Protein AF-A0A7X0H7B3-F1 (afdb_monomer)

pLDDT: mean 92.91, std 6.85, range [45.16, 98.75]

Structure (mmCIF, N/CA/C/O backbone):
data_AF-A0A7X0H7B3-F1
#
_entry.id   AF-A0A7X0H7B3-F1
#
loop_
_atom_site.group_PDB
_atom_site.id
_atom_site.type_symbol
_atom_site.label_atom_id
_atom_site.label_alt_id
_atom_site.label_comp_id
_atom_site.label_asym_id
_atom_site.label_entity_id
_atom_site.label_seq_id
_atom_site.pdbx_PDB_ins_code
_atom_site.Cartn_x
_atom_site.Cartn_y
_atom_site.Cartn_z
_atom_site.occupancy
_atom_site.B_iso_or_equiv
_atom_site.auth_seq_id
_atom_site.auth_comp_id
_atom_site.auth_asym_id
_atom_site.auth_atom_id
_atom_site.pdbx_PDB_model_num
ATOM 1 N N . MET A 1 1 ? -15.515 4.862 -28.383 1.00 63.41 1 MET A N 1
ATOM 2 C CA . MET A 1 1 ? -14.797 4.455 -27.157 1.00 63.41 1 MET A CA 1
ATOM 3 C C . MET A 1 1 ? -14.719 2.937 -27.177 1.00 63.41 1 MET A C 1
ATOM 5 O O . MET A 1 1 ? -15.745 2.325 -27.450 1.00 63.41 1 MET A O 1
ATOM 9 N N . THR A 1 2 ? -13.538 2.334 -27.023 1.00 81.94 2 THR A N 1
ATOM 10 C CA . THR A 1 2 ? -13.421 0.861 -27.021 1.00 81.94 2 THR A CA 1
ATOM 11 C C . THR A 1 2 ? -14.001 0.289 -25.724 1.00 81.94 2 THR A C 1
ATOM 13 O O . THR A 1 2 ? -14.063 0.987 -24.712 1.00 81.94 2 THR A O 1
ATOM 16 N N . GLU A 1 3 ? -14.424 -0.976 -25.728 1.00 83.88 3 GLU A N 1
ATOM 17 C CA . GLU A 1 3 ? -14.935 -1.649 -24.523 1.00 83.88 3 GLU A CA 1
ATOM 18 C C . GLU A 1 3 ? -13.903 -1.633 -23.383 1.00 83.88 3 GLU A C 1
ATOM 20 O O . GLU A 1 3 ? -14.229 -1.288 -22.250 1.00 83.88 3 GLU A O 1
ATOM 25 N N . LYS A 1 4 ? -12.625 -1.867 -23.710 1.00 82.44 4 LYS A N 1
ATOM 26 C CA . LYS A 1 4 ? -11.502 -1.774 -22.763 1.00 82.44 4 LYS A CA 1
ATOM 27 C C . LYS A 1 4 ? -11.350 -0.378 -22.156 1.00 82.44 4 LYS A C 1
ATOM 29 O O . LYS A 1 4 ? -11.176 -0.252 -20.951 1.00 82.44 4 LYS A O 1
ATOM 34 N N . GLN A 1 5 ? -11.461 0.665 -22.977 1.00 81.06 5 GLN A N 1
ATOM 35 C CA . GLN A 1 5 ? -11.381 2.051 -22.517 1.00 81.06 5 GLN A CA 1
ATOM 36 C C . GLN A 1 5 ? -12.535 2.406 -21.575 1.00 81.06 5 GLN A C 1
ATOM 38 O O . GLN A 1 5 ? -12.324 3.100 -20.586 1.00 81.06 5 GLN A O 1
ATOM 43 N N . LYS A 1 6 ? -13.747 1.910 -21.848 1.00 85.00 6 LYS A N 1
ATOM 44 C CA . LYS A 1 6 ? -14.889 2.098 -20.948 1.00 85.00 6 LYS A CA 1
ATOM 45 C C . LYS A 1 6 ? -14.644 1.421 -19.595 1.00 85.00 6 LYS A C 1
ATOM 47 O O . LYS A 1 6 ? -14.806 2.061 -18.565 1.00 85.00 6 LYS A O 1
ATOM 52 N N . VAL A 1 7 ? -14.166 0.174 -19.601 1.00 87.38 7 VAL A N 1
ATOM 53 C CA . VAL A 1 7 ? -13.804 -0.554 -18.371 1.00 87.38 7 VAL A CA 1
ATOM 54 C C . VAL A 1 7 ? -12.748 0.204 -17.564 1.00 87.38 7 VAL A C 1
ATOM 56 O O . VAL A 1 7 ? -12.915 0.351 -16.357 1.00 87.38 7 VAL A O 1
ATOM 59 N N . ALA A 1 8 ? -11.695 0.719 -18.202 1.00 86.25 8 ALA A N 1
ATOM 60 C CA . ALA A 1 8 ? -10.659 1.487 -17.511 1.00 86.25 8 ALA A CA 1
ATOM 61 C C . ALA A 1 8 ? -11.221 2.772 -16.875 1.00 86.25 8 ALA A C 1
ATOM 63 O O . ALA A 1 8 ? -10.985 3.032 -15.695 1.00 86.25 8 ALA A O 1
ATOM 64 N N . ILE A 1 9 ? -12.029 3.533 -17.619 1.00 85.94 9 ILE A N 1
ATOM 65 C CA . ILE A 1 9 ? -12.669 4.763 -17.127 1.00 85.94 9 ILE A CA 1
ATOM 66 C C . ILE A 1 9 ? -13.595 4.478 -15.948 1.00 85.94 9 ILE A C 1
ATOM 68 O O . ILE A 1 9 ? -13.603 5.236 -14.978 1.00 85.94 9 ILE A O 1
ATOM 72 N N . ASP A 1 10 ? -14.353 3.389 -16.010 1.00 87.38 10 ASP A N 1
ATOM 73 C CA . ASP A 1 10 ? -15.361 3.079 -15.004 1.00 87.38 10 ASP A CA 1
ATOM 74 C C . ASP A 1 10 ? -14.749 2.463 -13.738 1.00 87.38 10 ASP A C 1
ATOM 76 O O . ASP A 1 10 ? -15.287 2.695 -12.659 1.00 87.38 10 ASP A O 1
ATOM 80 N N . ASN A 1 11 ? -13.605 1.769 -13.827 1.00 91.19 11 ASN A N 1
ATOM 81 C CA . ASN A 1 11 ? -13.071 0.973 -12.711 1.00 91.19 11 ASN A CA 1
ATOM 82 C C . ASN A 1 11 ? -11.737 1.464 -12.129 1.00 91.19 11 ASN A C 1
ATOM 84 O O . ASN A 1 11 ? -11.430 1.145 -10.983 1.00 91.19 11 ASN A O 1
ATOM 88 N N . PHE A 1 12 ? -10.929 2.238 -12.862 1.00 93.38 12 PHE A N 1
ATOM 89 C CA . PHE A 1 12 ? -9.654 2.724 -12.326 1.00 93.38 12 PHE A CA 1
ATOM 90 C C . PHE A 1 12 ? -9.824 4.048 -11.599 1.00 93.38 12 PHE A C 1
ATOM 92 O O . PHE A 1 12 ? -10.367 5.020 -12.132 1.00 93.38 12 PHE A O 1
ATOM 99 N N . ARG A 1 13 ? -9.345 4.077 -10.355 1.00 95.75 13 ARG A N 1
ATOM 100 C CA . ARG A 1 13 ? -9.343 5.259 -9.499 1.00 95.75 13 ARG A CA 1
ATOM 101 C C . ARG A 1 13 ? -7.957 5.474 -8.908 1.00 95.75 13 ARG A C 1
ATOM 103 O O . ARG A 1 13 ? -7.253 4.512 -8.620 1.00 95.75 13 ARG A O 1
ATOM 110 N N . GLY A 1 14 ? -7.573 6.731 -8.731 1.00 96.06 14 GLY A N 1
ATOM 111 C CA . GLY A 1 14 ? -6.292 7.114 -8.149 1.00 96.06 14 GLY A CA 1
ATOM 112 C C . GLY A 1 14 ? -6.394 8.427 -7.389 1.00 96.06 14 GLY A C 1
ATOM 113 O O . GLY A 1 14 ? -7.221 9.280 -7.711 1.00 96.06 14 GLY A O 1
ATOM 114 N N . ILE A 1 15 ? -5.550 8.586 -6.378 1.00 97.12 15 ILE A N 1
ATOM 115 C CA . ILE A 1 15 ? -5.452 9.801 -5.575 1.00 97.12 15 ILE A CA 1
ATOM 116 C C . ILE A 1 15 ? -3.976 10.168 -5.501 1.00 97.12 15 ILE A C 1
ATOM 118 O O . ILE A 1 15 ? -3.160 9.327 -5.133 1.00 97.12 15 ILE A O 1
ATOM 122 N N . ASP A 1 16 ? -3.651 11.413 -5.820 1.00 96.25 16 ASP A N 1
ATOM 123 C CA . ASP A 1 16 ? -2.332 11.989 -5.570 1.00 96.25 16 ASP A CA 1
ATOM 124 C C . ASP A 1 16 ? -2.509 13.333 -4.859 1.00 96.25 16 ASP A C 1
ATOM 126 O O . ASP A 1 16 ? -3.441 14.074 -5.165 1.00 96.25 16 ASP A O 1
ATOM 130 N N . LYS A 1 17 ? -1.656 13.657 -3.887 1.00 94.69 17 LYS A N 1
ATOM 131 C CA . LYS A 1 17 ? -1.741 14.939 -3.171 1.00 94.69 17 LYS A CA 1
ATOM 132 C C . LYS A 1 17 ? -1.147 16.087 -3.993 1.00 94.69 17 LYS A C 1
ATOM 134 O O . LYS A 1 17 ? -1.486 17.242 -3.744 1.00 94.69 17 LYS A O 1
ATOM 139 N N . ASP A 1 18 ? -0.263 15.783 -4.938 1.00 95.62 18 ASP A N 1
ATOM 140 C CA . ASP A 1 18 ? 0.403 16.770 -5.774 1.00 95.62 18 ASP A CA 1
ATOM 141 C C . ASP A 1 18 ? -0.416 17.059 -7.044 1.00 95.62 18 ASP A C 1
ATOM 143 O O . ASP A 1 18 ? -0.698 16.179 -7.864 1.00 95.62 18 ASP A O 1
ATOM 147 N N . ASP A 1 19 ? -0.811 18.322 -7.219 1.00 95.50 19 ASP A N 1
ATOM 148 C CA . ASP A 1 19 ? -1.628 18.754 -8.356 1.00 95.50 19 ASP A CA 1
ATOM 149 C C . ASP A 1 19 ? -0.924 18.508 -9.697 1.00 95.50 19 ASP A C 1
ATOM 151 O O . ASP A 1 19 ? -1.560 18.050 -10.653 1.00 95.50 19 ASP A O 1
ATOM 155 N N . PHE A 1 20 ? 0.389 18.741 -9.768 1.00 96.44 20 PHE A N 1
ATOM 156 C CA . PHE A 1 20 ? 1.162 18.528 -10.983 1.00 96.44 20 PHE A CA 1
ATOM 157 C C . PHE A 1 20 ? 1.250 17.038 -11.323 1.00 96.44 20 PHE A C 1
ATOM 159 O O . PHE A 1 20 ? 0.919 16.657 -12.449 1.00 96.44 20 PHE A O 1
ATOM 166 N N . LEU A 1 21 ? 1.597 16.180 -10.359 1.00 95.44 21 LEU A N 1
ATOM 167 C CA . LEU A 1 21 ? 1.657 14.730 -10.578 1.00 95.44 21 LEU A CA 1
ATOM 168 C C . LEU A 1 21 ? 0.286 14.152 -10.942 1.00 95.44 21 LEU A C 1
ATOM 170 O O . LEU A 1 21 ? 0.188 13.348 -11.871 1.00 95.44 21 LEU A O 1
ATOM 174 N N . SER A 1 22 ? -0.794 14.630 -10.315 1.00 94.88 22 SER A N 1
ATOM 175 C CA . SER A 1 22 ? -2.154 14.209 -10.666 1.00 94.88 22 SER A CA 1
ATOM 176 C C . SER A 1 22 ? -2.512 14.556 -12.121 1.00 94.88 22 SER A C 1
ATOM 178 O O . SER A 1 22 ? -3.157 13.767 -12.819 1.00 94.88 22 SER A O 1
ATOM 180 N N . LYS A 1 23 ? -2.068 15.719 -12.623 1.00 94.88 23 LYS A N 1
ATOM 181 C CA . LYS A 1 23 ? -2.263 16.144 -14.018 1.00 94.88 23 LYS A CA 1
ATOM 182 C C . LYS A 1 23 ? -1.418 15.315 -14.982 1.00 94.88 23 LYS A C 1
ATOM 184 O O . LYS A 1 23 ? -1.930 14.921 -16.030 1.00 94.88 23 LYS A O 1
ATOM 189 N N . VAL A 1 24 ? -0.169 15.013 -14.622 1.00 95.56 24 VAL A N 1
ATOM 190 C CA . VAL A 1 24 ? 0.716 14.137 -15.407 1.00 95.56 24 VAL A CA 1
ATOM 191 C C . VAL A 1 24 ? 0.113 12.736 -15.526 1.00 95.56 24 VAL A C 1
ATOM 193 O O . VAL A 1 24 ? -0.000 12.220 -16.637 1.00 95.56 24 VAL A O 1
ATOM 196 N N . ALA A 1 25 ? -0.374 12.157 -14.425 1.00 94.44 25 ALA A N 1
ATOM 197 C CA . ALA A 1 25 ? -1.038 10.854 -14.428 1.00 94.44 25 ALA A CA 1
ATOM 198 C C . ALA A 1 25 ? -2.283 10.841 -15.334 1.00 94.44 25 ALA A C 1
ATOM 200 O O . ALA A 1 25 ? -2.437 9.949 -16.168 1.00 94.44 25 ALA A O 1
ATOM 201 N N . LYS A 1 26 ? -3.139 11.873 -15.254 1.00 93.19 26 LYS A N 1
ATOM 202 C CA . LYS A 1 26 ? -4.308 12.025 -16.145 1.00 93.19 26 LYS A CA 1
ATOM 203 C C . LYS A 1 26 ? -3.922 12.118 -17.617 1.00 93.19 26 LYS A C 1
ATOM 205 O O . LYS A 1 26 ? -4.606 11.548 -18.465 1.00 93.19 26 LYS A O 1
ATOM 210 N N . ALA A 1 27 ? -2.865 12.866 -17.932 1.00 93.69 27 ALA A N 1
ATOM 211 C CA . ALA A 1 27 ? -2.370 12.984 -19.298 1.00 93.69 27 ALA A CA 1
ATOM 212 C C . ALA A 1 27 ? -1.855 11.631 -19.810 1.00 93.69 27 ALA A C 1
ATOM 214 O O . ALA A 1 27 ? -2.185 11.240 -20.928 1.00 93.69 27 ALA A O 1
ATOM 215 N N . TYR A 1 28 ? -1.128 10.890 -18.972 1.00 92.81 28 TYR A N 1
ATOM 216 C CA . TYR A 1 28 ? -0.606 9.569 -19.306 1.00 92.81 28 TYR A CA 1
ATOM 217 C C . TYR A 1 28 ? -1.727 8.554 -19.574 1.00 92.81 28 TYR A C 1
ATOM 219 O O . TYR A 1 28 ? -1.749 7.932 -20.635 1.00 92.81 28 TYR A O 1
ATOM 227 N N . MET A 1 29 ? -2.729 8.475 -18.690 1.00 91.06 29 MET A N 1
ATOM 228 C CA . MET A 1 29 ? -3.917 7.634 -18.901 1.00 91.06 29 MET A CA 1
ATOM 229 C C . MET A 1 29 ? -4.668 8.000 -20.188 1.00 91.06 29 MET A C 1
ATOM 231 O O . MET A 1 29 ? -5.133 7.123 -20.916 1.00 91.06 29 MET A O 1
ATOM 235 N N . ALA A 1 30 ? -4.754 9.290 -20.525 1.00 89.62 30 ALA A N 1
ATOM 236 C CA . ALA A 1 30 ? -5.395 9.721 -21.762 1.00 89.62 30 ALA A CA 1
ATOM 237 C C . ALA A 1 30 ? -4.650 9.236 -23.012 1.00 89.62 30 ALA A C 1
ATOM 239 O O . ALA A 1 30 ? -5.298 8.844 -23.980 1.00 89.62 30 ALA A O 1
ATOM 240 N N . ILE A 1 31 ? -3.314 9.275 -22.986 1.00 90.12 31 ILE A N 1
ATOM 241 C CA . ILE A 1 31 ? -2.452 8.832 -24.090 1.00 90.12 31 ILE A CA 1
ATOM 242 C C . ILE A 1 31 ? -2.547 7.314 -24.272 1.00 90.12 31 ILE A C 1
ATOM 244 O O . ILE A 1 31 ? -2.651 6.847 -25.403 1.00 90.12 31 ILE A O 1
ATOM 248 N N . LEU A 1 32 ? -2.565 6.551 -23.173 1.00 88.75 32 LEU A N 1
ATOM 249 C CA . LEU A 1 32 ? -2.698 5.089 -23.204 1.00 88.75 32 LEU A CA 1
ATOM 250 C C . LEU A 1 32 ? -4.114 4.602 -23.551 1.00 88.75 32 LEU A C 1
ATOM 252 O O . LEU A 1 32 ? -4.305 3.430 -23.866 1.00 88.75 32 LEU A O 1
ATOM 256 N N . GLY A 1 33 ? -5.101 5.502 -23.545 1.00 84.69 33 GLY A N 1
ATOM 257 C CA . GLY A 1 33 ? -6.487 5.182 -23.873 1.00 84.69 33 GLY A CA 1
ATOM 258 C C . GLY A 1 33 ? -7.341 4.762 -22.677 1.00 84.69 33 GLY A C 1
ATOM 259 O O . GLY A 1 33 ? -8.485 4.381 -22.890 1.00 84.69 33 GLY A O 1
ATOM 260 N N . ASP A 1 34 ? -6.855 4.914 -21.444 1.00 84.12 34 ASP A N 1
ATOM 261 C CA . ASP A 1 34 ? -7.574 4.600 -20.194 1.00 84.12 34 ASP A CA 1
ATOM 262 C C . ASP A 1 34 ? -8.501 5.739 -19.727 1.00 84.12 34 ASP A C 1
ATOM 264 O O . ASP A 1 34 ? -9.244 5.612 -18.755 1.00 84.12 34 ASP A O 1
ATOM 268 N N . GLY A 1 35 ? -8.475 6.875 -20.431 1.00 82.25 35 GLY A N 1
ATOM 269 C CA . GLY A 1 35 ? -9.315 8.043 -20.166 1.00 82.25 35 GLY A CA 1
ATOM 270 C C . GLY A 1 35 ? -8.704 9.048 -19.185 1.00 82.25 35 GLY A C 1
ATOM 271 O O . GLY A 1 35 ? -7.503 9.062 -18.955 1.00 82.25 35 GLY A O 1
ATOM 272 N N . ARG A 1 36 ? -9.528 9.977 -18.674 1.00 77.19 36 ARG A N 1
ATOM 273 C CA . ARG A 1 36 ? -9.072 11.144 -17.875 1.00 77.19 36 ARG A CA 1
ATOM 274 C C . ARG A 1 36 ? -9.744 11.289 -16.505 1.00 77.19 36 ARG A C 1
ATOM 276 O O . ARG A 1 36 ? -9.348 12.154 -15.729 1.00 77.19 36 ARG A O 1
ATOM 283 N N . GLY A 1 37 ? -10.788 10.503 -16.238 1.00 77.31 37 GLY A N 1
ATOM 284 C CA . GLY A 1 37 ? -11.732 10.746 -15.140 1.00 77.31 37 GLY A CA 1
ATOM 285 C C . GLY A 1 37 ? -11.411 10.065 -13.810 1.00 77.31 37 GLY A C 1
ATOM 286 O O . GLY A 1 37 ? -12.085 10.359 -12.836 1.00 77.31 37 GLY A O 1
ATOM 287 N N . GLY A 1 38 ? -10.417 9.174 -13.754 1.00 87.88 38 GLY A N 1
ATOM 288 C CA . GLY A 1 38 ? -10.200 8.305 -12.590 1.00 87.88 38 GLY A CA 1
ATOM 289 C C . GLY A 1 38 ? -9.244 8.838 -11.521 1.00 87.88 38 GLY A C 1
ATOM 290 O O . GLY A 1 38 ? -9.235 8.320 -10.411 1.00 87.88 38 GLY A O 1
ATOM 291 N N . VAL A 1 39 ? -8.430 9.852 -11.820 1.00 94.88 39 VAL A N 1
ATOM 292 C CA . VAL A 1 39 ? -7.405 10.352 -10.884 1.00 94.88 39 VAL A CA 1
ATOM 293 C C . VAL A 1 39 ? -7.867 11.655 -10.235 1.00 94.88 39 VAL A C 1
ATOM 295 O O . VAL A 1 39 ? -8.348 12.562 -10.914 1.00 94.88 39 VAL A O 1
ATOM 298 N N . TYR A 1 40 ? -7.686 11.789 -8.928 1.00 96.12 40 TYR A N 1
ATOM 299 C CA . TYR A 1 40 ? -8.093 12.958 -8.152 1.00 96.12 40 TYR A CA 1
ATOM 300 C C . TYR A 1 40 ? -6.886 13.561 -7.437 1.00 96.12 40 TYR A C 1
ATOM 302 O O . TYR A 1 40 ? -6.003 12.838 -6.983 1.00 96.12 40 TYR A O 1
ATOM 310 N N . CYS A 1 41 ? -6.848 14.893 -7.364 1.00 96.56 41 CYS A N 1
ATOM 311 C CA . CYS A 1 41 ? -5.863 15.600 -6.555 1.00 96.56 41 CYS A CA 1
ATOM 312 C C . CYS A 1 41 ? -6.437 15.766 -5.144 1.00 96.56 41 CYS A C 1
ATOM 314 O O . CYS A 1 41 ? -7.450 16.448 -4.990 1.00 96.56 41 CYS A O 1
ATOM 316 N N . GLY A 1 42 ? -5.832 15.152 -4.130 1.00 95.88 42 GLY A N 1
ATOM 317 C CA . GLY A 1 42 ? -6.346 15.192 -2.764 1.00 95.88 42 GLY A CA 1
ATOM 318 C C . GLY A 1 42 ? -5.480 14.444 -1.755 1.00 95.88 42 GLY A C 1
ATOM 319 O O . GLY A 1 42 ? -4.618 13.642 -2.107 1.00 95.88 42 GLY A O 1
ATOM 320 N N . ASN A 1 43 ? -5.712 14.705 -0.469 1.00 95.62 43 ASN A N 1
ATOM 321 C CA 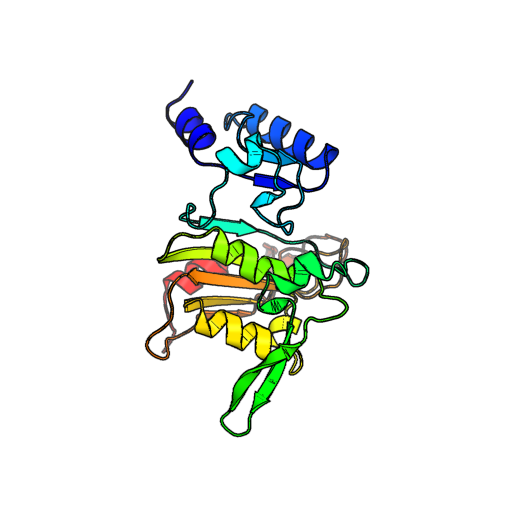. ASN A 1 43 ? -5.061 13.972 0.610 1.00 95.62 43 ASN A CA 1
ATOM 322 C C . ASN A 1 43 ? -5.847 12.690 0.923 1.00 95.62 43 ASN A C 1
ATOM 324 O O . ASN A 1 43 ? -6.854 12.736 1.621 1.00 95.62 43 ASN A O 1
ATOM 328 N N . SER A 1 44 ? -5.367 11.540 0.451 1.00 96.69 44 SER A N 1
ATOM 329 C CA . SER A 1 44 ? -5.994 10.236 0.716 1.00 96.69 44 SER A CA 1
ATOM 330 C C . SER A 1 44 ? -6.007 9.835 2.193 1.00 96.69 44 SER A C 1
ATOM 332 O O . SER A 1 44 ? -6.767 8.945 2.557 1.00 96.69 44 SER A O 1
ATOM 334 N N . LEU A 1 45 ? -5.153 10.431 3.035 1.00 96.50 45 LEU A N 1
ATOM 335 C CA . LEU A 1 45 ? -5.153 10.167 4.475 1.00 96.50 45 LEU A CA 1
ATOM 336 C C . LEU A 1 45 ? -6.137 11.050 5.247 1.00 96.50 45 LEU A C 1
ATOM 338 O O . LEU A 1 45 ? -6.410 10.751 6.407 1.00 96.50 45 LEU A O 1
ATOM 342 N N . ASP A 1 46 ? -6.668 12.108 4.630 1.00 96.00 46 ASP A N 1
ATOM 343 C CA . ASP A 1 46 ? -7.696 12.939 5.256 1.00 96.00 46 ASP A CA 1
ATOM 344 C C . ASP A 1 46 ? -8.966 12.119 5.507 1.00 96.00 46 ASP A C 1
ATOM 346 O O . ASP A 1 46 ? -9.202 11.081 4.876 1.00 96.00 46 ASP A O 1
ATOM 350 N N . LEU A 1 47 ? -9.795 12.599 6.422 1.00 93.81 47 LEU A N 1
ATOM 351 C CA . LEU A 1 47 ? -11.057 11.970 6.764 1.00 93.81 47 LEU A CA 1
ATOM 352 C C . LEU A 1 47 ? -11.958 11.945 5.530 1.00 93.81 47 LEU A C 1
ATOM 354 O O . LEU A 1 47 ? -12.070 12.936 4.809 1.00 93.81 47 LEU A O 1
ATOM 358 N N . HIS A 1 48 ? -12.648 10.827 5.290 1.00 93.69 48 HIS A N 1
ATOM 359 C CA . HIS A 1 48 ? -13.478 10.658 4.085 1.00 93.69 48 HIS A CA 1
ATOM 360 C C . HIS A 1 48 ? -14.539 11.761 3.952 1.00 93.69 48 HIS A C 1
ATOM 362 O O . HIS A 1 48 ? -14.822 12.234 2.852 1.00 93.69 48 HIS A O 1
ATOM 368 N N . LYS A 1 49 ? -15.059 12.254 5.087 1.00 92.88 49 LYS A N 1
ATOM 369 C CA . LYS A 1 49 ? -15.986 13.395 5.156 1.00 92.88 49 LYS A CA 1
ATOM 370 C C . LYS A 1 49 ? -15.398 14.692 4.569 1.00 92.88 49 LYS A C 1
ATOM 372 O O . LYS A 1 49 ? -16.160 15.466 3.991 1.00 92.88 49 LYS A O 1
ATOM 377 N N . ASN A 1 50 ? -14.081 14.885 4.667 1.00 95.31 50 ASN A N 1
ATOM 378 C CA . ASN A 1 50 ? -13.348 16.075 4.228 1.00 95.31 50 ASN A CA 1
ATOM 379 C C . ASN A 1 50 ? -12.888 15.992 2.763 1.00 95.31 50 ASN A C 1
ATOM 381 O O . ASN A 1 50 ? -12.449 16.995 2.201 1.00 95.31 50 ASN A O 1
ATOM 385 N N . TRP A 1 51 ? -12.986 14.823 2.121 1.00 96.50 51 TRP A N 1
ATOM 386 C CA . TRP A 1 51 ? -12.612 14.683 0.715 1.00 96.50 51 TRP A CA 1
ATOM 387 C C . TRP A 1 51 ? -13.490 15.554 -0.185 1.00 96.50 51 TRP A C 1
ATOM 389 O O . TRP A 1 51 ? -14.701 15.681 0.021 1.00 96.50 51 TRP A O 1
ATOM 399 N N . GLU A 1 52 ? -12.878 16.116 -1.231 1.00 96.25 52 GLU A N 1
ATOM 400 C CA . GLU A 1 52 ? -13.591 16.903 -2.236 1.00 96.25 52 GLU A CA 1
ATOM 401 C C . GLU A 1 52 ? -14.736 16.080 -2.840 1.00 96.25 52 GLU A C 1
ATOM 403 O O . GLU A 1 52 ? -14.600 14.885 -3.105 1.00 96.25 52 GLU A O 1
ATOM 408 N N . SER A 1 53 ? -15.881 16.725 -3.056 1.00 96.12 53 SER A N 1
ATOM 409 C CA . SER A 1 53 ? -17.136 16.066 -3.425 1.00 96.12 53 SER A CA 1
ATOM 410 C C . SER A 1 53 ? -17.015 15.088 -4.599 1.00 96.12 53 SER A C 1
ATOM 412 O O . SER A 1 53 ? -17.532 13.973 -4.519 1.00 96.12 53 SER A O 1
ATOM 414 N N . LYS A 1 54 ? -16.303 15.455 -5.673 1.00 93.75 54 LYS A N 1
ATOM 415 C CA . LYS A 1 54 ? -16.148 14.591 -6.851 1.00 93.75 54 LYS A CA 1
ATOM 416 C C . LYS A 1 54 ? -15.291 13.373 -6.538 1.00 93.75 54 LYS A C 1
ATOM 418 O O . LYS A 1 54 ? -15.637 12.276 -6.973 1.00 93.75 54 LYS A O 1
ATOM 423 N N . MET A 1 55 ? -14.210 13.556 -5.782 1.00 95.12 55 MET A N 1
ATOM 424 C CA . MET A 1 55 ? -13.364 12.463 -5.301 1.00 95.12 55 MET A CA 1
ATOM 425 C C . MET A 1 55 ? -14.165 11.520 -4.398 1.00 95.12 55 MET A C 1
ATOM 427 O O . MET A 1 55 ? -14.218 10.323 -4.664 1.00 95.12 55 MET A O 1
ATOM 431 N N . ARG A 1 56 ? -14.864 12.061 -3.393 1.00 95.62 56 ARG A N 1
ATOM 432 C CA . ARG A 1 56 ? -15.663 11.291 -2.429 1.00 95.62 56 ARG A CA 1
ATOM 433 C C . ARG A 1 56 ? -16.775 10.474 -3.086 1.00 95.62 56 ARG A C 1
ATOM 435 O O . ARG A 1 56 ? -17.002 9.333 -2.704 1.00 95.62 56 ARG A O 1
ATOM 442 N N . ASN A 1 57 ? -17.442 11.036 -4.094 1.00 94.25 57 ASN A N 1
ATOM 443 C CA . ASN A 1 57 ? -18.502 10.344 -4.834 1.00 94.25 57 ASN A CA 1
ATOM 444 C C . ASN A 1 57 ? -17.969 9.235 -5.752 1.00 94.25 57 ASN A C 1
ATOM 446 O O . ASN A 1 57 ? -18.725 8.351 -6.143 1.00 94.25 57 ASN A O 1
ATOM 450 N N . SER A 1 5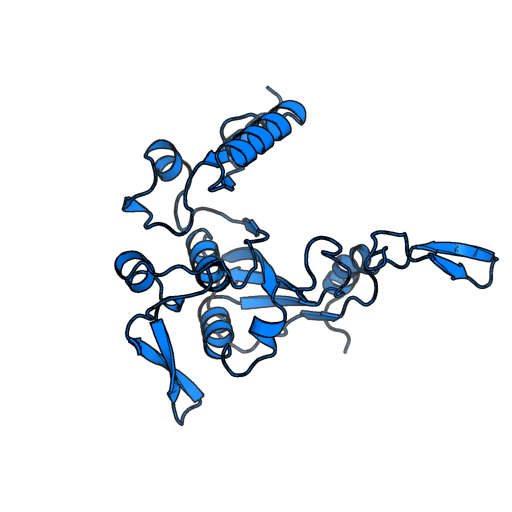8 ? -16.691 9.299 -6.127 1.00 93.69 58 SER A N 1
ATOM 451 C CA . SER A 1 58 ? -16.087 8.372 -7.092 1.00 93.69 58 SER A CA 1
ATOM 452 C C . SER A 1 58 ? -15.202 7.311 -6.440 1.00 93.69 58 SER A C 1
ATOM 454 O O . SER A 1 58 ? -14.882 6.315 -7.089 1.00 93.69 58 SER A O 1
ATOM 456 N N . ILE A 1 59 ? -14.787 7.537 -5.190 1.00 95.88 59 ILE A N 1
ATOM 457 C CA . ILE A 1 59 ? -13.926 6.663 -4.395 1.00 95.88 59 ILE A CA 1
ATOM 458 C C . ILE A 1 59 ? -14.630 6.393 -3.063 1.00 95.88 59 ILE A C 1
ATOM 460 O O . ILE A 1 59 ? -14.587 7.200 -2.128 1.00 95.88 59 ILE A O 1
ATOM 464 N N . GLY A 1 60 ? -15.298 5.243 -2.998 1.00 95.44 60 GLY A N 1
ATOM 465 C CA . GLY A 1 60 ? -15.902 4.733 -1.775 1.00 95.44 60 GLY A CA 1
ATOM 466 C C . GLY A 1 60 ? -14.873 4.047 -0.881 1.00 95.44 60 GLY A C 1
ATOM 467 O O . GLY A 1 60 ? -13.875 3.502 -1.351 1.00 95.44 60 GLY A O 1
ATOM 468 N N . LEU A 1 61 ? -15.127 4.059 0.425 1.00 97.06 61 LEU A N 1
ATOM 469 C CA . LEU A 1 61 ? -14.517 3.070 1.311 1.00 97.06 61 LEU A CA 1
ATOM 470 C C . LEU A 1 61 ? -15.238 1.735 1.098 1.00 97.06 61 LEU A C 1
ATOM 472 O O . LEU A 1 61 ? -16.443 1.717 0.848 1.00 97.06 61 LEU A O 1
ATOM 476 N N . GLY A 1 62 ? -14.508 0.627 1.173 1.00 97.94 62 GLY A N 1
ATOM 477 C CA . GLY A 1 62 ? -15.062 -0.710 0.998 1.00 97.94 62 GLY A CA 1
ATOM 478 C C . GLY A 1 62 ? -15.589 -0.979 -0.408 1.00 97.94 62 GLY A C 1
ATOM 479 O O . GLY A 1 62 ? -16.567 -1.706 -0.541 1.00 97.94 62 GLY A O 1
ATOM 480 N N . SER A 1 63 ? -15.005 -0.365 -1.442 1.00 97.44 63 SER A N 1
ATOM 481 C CA . SER A 1 63 ? -15.531 -0.432 -2.814 1.00 97.44 63 SER A CA 1
ATOM 482 C C . SER A 1 63 ? -14.554 -0.980 -3.851 1.00 97.44 63 SER A C 1
ATOM 484 O O . SER A 1 63 ? -14.914 -1.051 -5.023 1.00 97.44 63 SER A O 1
ATOM 486 N N . PHE A 1 64 ? -13.324 -1.328 -3.464 1.00 98.31 64 PHE A N 1
ATOM 487 C CA . PHE A 1 64 ? -12.301 -1.804 -4.397 1.00 98.31 64 PHE A CA 1
ATOM 488 C C . PHE A 1 64 ? -11.955 -3.273 -4.167 1.00 98.31 64 PHE A C 1
ATOM 490 O O . PHE A 1 64 ? -11.651 -3.677 -3.048 1.00 98.31 64 PHE A O 1
ATOM 497 N N . ASP A 1 65 ? -11.915 -4.062 -5.242 1.00 98.56 65 ASP A N 1
ATOM 498 C CA . ASP A 1 65 ? -11.409 -5.442 -5.208 1.00 98.56 65 ASP A CA 1
ATOM 499 C C . ASP A 1 65 ? -9.888 -5.498 -5.039 1.00 98.56 65 ASP A C 1
ATOM 501 O O . ASP A 1 65 ? -9.339 -6.477 -4.528 1.00 98.56 65 ASP A O 1
ATOM 505 N N . VAL A 1 66 ? -9.192 -4.467 -5.524 1.00 98.56 66 VAL A N 1
ATOM 506 C CA . VAL A 1 66 ? -7.733 -4.393 -5.547 1.00 98.56 66 VAL A CA 1
ATOM 507 C C . VAL A 1 66 ? -7.274 -2.972 -5.243 1.00 98.56 66 VAL A C 1
ATOM 509 O O . VAL A 1 66 ? -7.740 -2.016 -5.858 1.00 98.56 66 VAL A O 1
ATOM 512 N N . VAL A 1 67 ? -6.303 -2.849 -4.341 1.00 98.75 67 VAL A N 1
ATOM 513 C CA . VAL A 1 67 ? -5.560 -1.614 -4.075 1.00 98.75 67 VAL A CA 1
ATOM 514 C C . VAL A 1 67 ? -4.081 -1.914 -4.278 1.00 98.75 67 VAL A C 1
ATOM 516 O O . VAL A 1 67 ? -3.551 -2.857 -3.692 1.00 98.75 67 VAL A O 1
ATOM 519 N N . ILE A 1 68 ? -3.411 -1.129 -5.122 1.00 98.38 68 ILE A N 1
ATOM 520 C CA . ILE A 1 68 ? -1.967 -1.228 -5.361 1.00 98.38 68 ILE A CA 1
ATOM 521 C C . ILE A 1 68 ? -1.356 0.146 -5.137 1.00 98.38 68 ILE A C 1
ATOM 523 O O . ILE A 1 68 ? -1.843 1.129 -5.692 1.00 98.38 68 ILE A O 1
ATOM 527 N N . THR A 1 69 ? -0.301 0.232 -4.329 1.00 98.12 69 THR A N 1
ATOM 528 C CA . THR A 1 69 ? 0.335 1.520 -4.046 1.00 98.12 69 THR A CA 1
ATOM 529 C C . THR A 1 69 ? 1.799 1.394 -3.622 1.00 98.12 69 THR A C 1
ATOM 531 O O . THR A 1 69 ? 2.245 0.378 -3.086 1.00 98.12 69 THR A O 1
ATOM 534 N N . ASN A 1 70 ? 2.546 2.467 -3.862 1.00 96.44 70 ASN A N 1
ATOM 535 C CA . ASN A 1 70 ? 3.874 2.712 -3.317 1.00 96.44 70 ASN A CA 1
ATOM 536 C C . ASN A 1 70 ? 3.811 4.039 -2.538 1.00 96.44 70 ASN A C 1
ATOM 538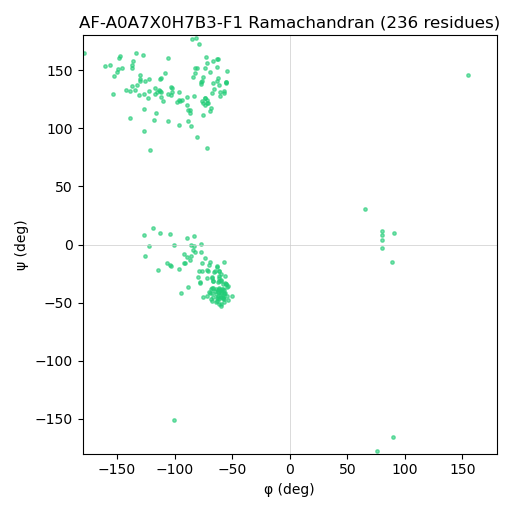 O O . ASN A 1 70 ? 4.091 5.092 -3.116 1.00 96.44 70 ASN A O 1
ATOM 542 N N . PRO A 1 71 ? 3.329 4.024 -1.280 1.00 94.06 71 PRO A N 1
ATOM 543 C CA . PRO A 1 71 ? 3.151 5.239 -0.501 1.00 94.06 71 PRO A CA 1
ATOM 544 C C . PRO A 1 71 ? 4.505 5.919 -0.258 1.00 94.06 71 PRO A C 1
ATOM 546 O O . PRO A 1 71 ? 5.538 5.252 -0.202 1.00 94.06 71 PRO A O 1
ATOM 549 N N . PRO A 1 72 ? 4.535 7.247 -0.079 1.00 90.44 72 PRO A N 1
ATOM 550 C CA . PRO A 1 72 ? 5.787 7.965 0.099 1.00 90.44 72 PRO A CA 1
ATOM 551 C C . PRO A 1 72 ? 6.516 7.532 1.381 1.00 90.44 72 PRO A C 1
ATOM 553 O O . PRO A 1 72 ? 5.909 7.367 2.442 1.00 90.44 72 PRO A O 1
ATOM 556 N N . PHE A 1 73 ? 7.845 7.426 1.297 1.00 83.75 73 PHE A N 1
ATOM 557 C CA . PHE A 1 73 ? 8.725 7.126 2.429 1.00 83.75 73 PHE A CA 1
ATOM 558 C C . PHE A 1 73 ? 9.587 8.338 2.784 1.00 83.75 73 PHE A C 1
ATOM 560 O O . PHE A 1 73 ? 10.085 9.038 1.905 1.00 83.75 73 PHE A O 1
ATOM 567 N N . GLY A 1 74 ? 9.845 8.563 4.074 1.00 68.81 74 GLY A N 1
ATOM 568 C CA . GLY A 1 74 ? 10.874 9.518 4.487 1.00 68.81 74 GLY A CA 1
ATOM 569 C C . GLY A 1 74 ? 10.662 10.118 5.870 1.00 68.81 74 GLY A C 1
ATOM 570 O O . GLY A 1 74 ? 9.545 10.397 6.286 1.00 68.81 74 GLY A O 1
ATOM 571 N N . LYS A 1 75 ? 11.767 10.383 6.579 1.00 61.19 75 LYS A N 1
ATOM 572 C CA . LYS A 1 75 ? 11.757 10.902 7.962 1.00 61.19 75 LYS A CA 1
ATOM 573 C C . LYS A 1 75 ? 11.094 12.281 8.119 1.00 61.19 75 LYS A C 1
ATOM 575 O O . LYS A 1 75 ? 10.701 12.623 9.229 1.00 61.19 75 LYS A O 1
ATOM 580 N N . LYS A 1 76 ? 11.012 13.073 7.041 1.00 68.94 76 LYS A N 1
ATOM 581 C CA . LYS A 1 76 ? 10.411 14.421 7.040 1.00 68.94 76 LYS A CA 1
ATOM 582 C C . LYS A 1 76 ? 8.895 14.413 6.833 1.00 68.94 76 LYS A C 1
ATOM 584 O O . LYS A 1 76 ? 8.270 15.454 6.982 1.00 68.94 76 LYS A O 1
ATOM 589 N N . LEU A 1 77 ? 8.314 13.267 6.487 1.00 77.38 77 LEU A N 1
ATOM 590 C CA . LEU A 1 77 ? 6.880 13.124 6.303 1.00 77.38 77 LEU A CA 1
ATOM 591 C C . LEU A 1 77 ? 6.305 12.579 7.609 1.00 77.38 77 LEU A C 1
ATOM 593 O O . LEU A 1 77 ? 6.475 11.405 7.932 1.00 77.38 77 LEU A O 1
ATOM 597 N N . LYS A 1 78 ? 5.683 13.455 8.392 1.00 89.12 78 LYS A N 1
ATOM 598 C CA . LYS A 1 78 ? 4.934 13.094 9.593 1.00 89.12 78 LYS A CA 1
ATOM 599 C C . LYS A 1 78 ? 3.538 13.678 9.478 1.00 89.12 78 LYS A C 1
ATOM 601 O O . LYS A 1 78 ? 3.385 14.788 8.978 1.00 89.12 78 LYS A O 1
ATOM 606 N N . ILE A 1 79 ? 2.554 12.910 9.916 1.00 93.06 79 ILE A N 1
ATOM 607 C CA . ILE A 1 79 ? 1.200 13.394 10.147 1.00 93.06 79 ILE A CA 1
ATOM 608 C C . ILE A 1 79 ? 1.096 13.691 11.637 1.00 93.06 79 ILE A C 1
ATOM 610 O O . ILE A 1 79 ? 1.389 12.805 12.433 1.00 93.06 79 ILE A O 1
ATOM 614 N N . ASP A 1 80 ? 0.753 14.925 11.986 1.00 93.94 80 ASP A N 1
ATOM 615 C CA . ASP A 1 80 ? 0.704 15.485 13.346 1.00 93.94 80 ASP A CA 1
ATOM 616 C C . ASP A 1 80 ? -0.659 16.125 13.678 1.00 93.94 80 ASP A C 1
ATOM 618 O O . ASP A 1 80 ? -0.834 16.754 14.718 1.00 93.94 80 ASP A O 1
ATOM 622 N N . SER A 1 81 ? -1.648 15.957 12.795 1.00 94.19 81 SER A N 1
ATOM 623 C CA . SER A 1 81 ? -3.028 16.368 13.048 1.00 94.19 81 SER A CA 1
ATOM 624 C C . SER A 1 81 ? -3.694 15.380 14.002 1.00 94.19 81 SER A C 1
ATOM 626 O O . SER A 1 81 ? -3.959 14.242 13.619 1.00 94.19 81 SER A O 1
ATOM 628 N N . GLU A 1 82 ? -3.986 15.827 15.223 1.00 94.19 82 GLU A N 1
ATOM 629 C CA . GLU A 1 82 ? -4.670 15.025 16.245 1.00 94.19 82 GLU A CA 1
ATOM 630 C C . GLU A 1 82 ? -6.037 14.521 15.758 1.00 94.19 82 GLU A C 1
ATOM 632 O O . GLU A 1 82 ? -6.287 13.324 15.845 1.00 94.19 82 GLU A O 1
ATOM 637 N N . GLU A 1 83 ? -6.858 15.385 15.136 1.00 93.94 83 GLU A N 1
ATOM 638 C CA . GLU A 1 83 ? -8.161 14.996 14.557 1.00 93.94 83 GLU A CA 1
ATOM 639 C C . GLU A 1 83 ? -8.014 13.866 13.526 1.00 93.94 83 GLU A C 1
ATOM 641 O O . GLU A 1 83 ? -8.803 12.926 13.509 1.00 93.94 83 GLU A O 1
ATOM 646 N N . LEU A 1 84 ? -6.993 13.933 12.662 1.00 95.19 84 LEU A N 1
ATOM 647 C CA . LEU A 1 84 ? -6.751 12.878 11.682 1.00 95.19 84 LEU A CA 1
ATOM 648 C C . LEU A 1 84 ? -6.291 11.597 12.375 1.00 95.19 84 LEU A C 1
ATOM 650 O O . LEU A 1 84 ? -6.801 10.534 12.058 1.00 95.19 84 LEU A O 1
ATOM 654 N N . LEU A 1 85 ? -5.332 11.677 13.299 1.00 97.38 85 LEU A N 1
ATOM 655 C CA . LEU A 1 85 ? -4.767 10.503 13.968 1.00 97.38 85 LEU A CA 1
ATOM 656 C C . LEU A 1 85 ? -5.778 9.788 14.870 1.00 97.38 85 LEU A C 1
ATOM 658 O O . LEU A 1 85 ? -5.696 8.570 15.010 1.00 97.38 85 LEU A O 1
ATOM 662 N N . GLU A 1 86 ? -6.725 10.515 15.459 1.00 96.81 86 GLU A N 1
ATOM 663 C CA . GLU A 1 86 ? -7.767 9.944 16.310 1.00 96.81 86 GLU A CA 1
ATOM 664 C C . GLU A 1 86 ? -8.623 8.908 15.561 1.00 96.81 86 GLU A C 1
ATOM 666 O O . GLU A 1 86 ? -8.909 7.843 16.119 1.00 96.81 86 GLU A O 1
ATOM 671 N N . ASP A 1 87 ? -8.915 9.170 14.282 1.00 95.06 87 ASP A N 1
ATOM 672 C CA . ASP A 1 87 ? -9.742 8.335 13.399 1.00 95.06 87 ASP A CA 1
ATOM 673 C C . ASP A 1 87 ? -9.026 7.082 12.850 1.00 95.06 87 ASP A C 1
ATOM 675 O O . ASP A 1 87 ? -9.669 6.251 12.212 1.00 95.06 87 ASP A O 1
ATOM 679 N N . TYR A 1 88 ? -7.719 6.915 13.089 1.00 97.56 88 TYR A N 1
ATOM 680 C CA . TYR A 1 88 ? -6.953 5.736 12.657 1.00 97.56 88 TYR A CA 1
ATOM 681 C C . TYR A 1 88 ? -6.522 4.908 13.858 1.00 97.56 88 TYR A C 1
ATOM 683 O O . TYR A 1 88 ? -5.880 5.434 14.757 1.00 97.56 88 TYR A O 1
ATOM 691 N N . ASP A 1 89 ? -6.727 3.595 13.861 1.00 97.38 89 ASP A N 1
ATOM 692 C CA . ASP A 1 89 ? -6.164 2.694 14.873 1.00 97.38 89 ASP A CA 1
ATOM 693 C C . ASP A 1 89 ? -4.638 2.794 14.954 1.00 97.38 89 ASP A C 1
ATOM 695 O O . ASP A 1 89 ? -4.057 2.860 16.044 1.00 97.38 89 ASP A O 1
ATOM 699 N N . LEU A 1 90 ? -3.978 2.877 13.800 1.00 97.38 90 LEU A N 1
ATOM 700 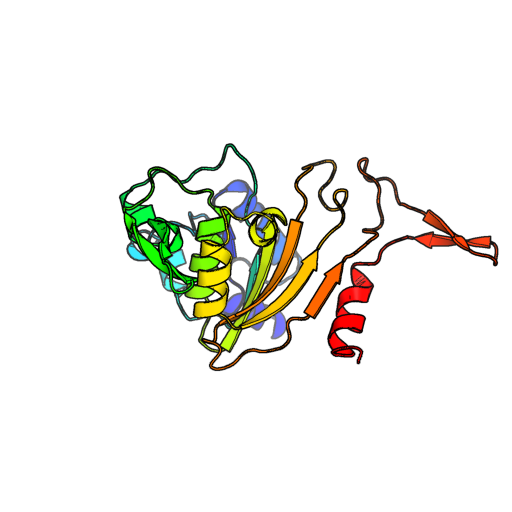C CA . LEU A 1 90 ? -2.536 3.067 13.718 1.00 97.38 90 LEU A CA 1
ATOM 701 C C . LEU A 1 90 ? -2.095 4.514 14.002 1.00 97.38 90 LEU A C 1
ATOM 703 O O . LEU A 1 90 ? -0.898 4.793 13.986 1.00 97.38 90 LEU A O 1
ATOM 707 N N . GLY A 1 91 ? -3.016 5.433 14.297 1.00 97.38 91 GLY A N 1
ATOM 708 C CA . GLY A 1 91 ? -2.723 6.766 14.833 1.00 97.38 91 GLY A CA 1
ATOM 709 C C . GLY A 1 91 ? -2.505 6.797 16.353 1.00 97.38 91 GLY A C 1
ATOM 710 O O . GLY A 1 91 ? -2.097 7.826 16.890 1.00 97.38 91 GLY A O 1
ATOM 711 N N . HIS A 1 92 ? -2.722 5.677 17.053 1.00 98.06 92 HIS A N 1
ATOM 712 C CA . HIS A 1 92 ? -2.590 5.573 18.512 1.00 98.06 92 HIS A CA 1
ATOM 713 C C . HIS A 1 92 ? -1.324 4.825 18.932 1.00 98.06 92 HIS A C 1
ATOM 715 O O . HIS A 1 92 ? -0.711 4.082 18.164 1.00 98.06 92 HIS A O 1
ATOM 721 N N . ALA A 1 93 ? -0.922 5.028 20.183 1.00 96.44 93 ALA A N 1
ATOM 722 C CA . ALA A 1 93 ? 0.094 4.217 20.831 1.00 96.44 93 ALA A CA 1
ATOM 723 C C . ALA A 1 93 ? -0.448 2.806 21.081 1.00 96.44 93 ALA A C 1
ATOM 725 O O . ALA A 1 93 ? -1.627 2.632 21.368 1.00 96.44 93 ALA A O 1
ATOM 726 N N . TRP A 1 94 ? 0.428 1.807 21.041 1.00 96.69 94 TRP A N 1
ATOM 727 C CA . TRP A 1 94 ? 0.070 0.422 21.330 1.00 96.69 94 TRP A CA 1
ATOM 728 C C . TRP A 1 94 ? 1.083 -0.185 22.288 1.00 96.69 94 TRP A C 1
ATOM 730 O O . TRP A 1 94 ? 2.291 0.019 22.131 1.00 96.69 94 TRP A O 1
ATOM 740 N N . LYS A 1 95 ? 0.593 -0.933 23.275 1.00 94.25 95 LYS A N 1
ATOM 741 C CA . LYS A 1 95 ? 1.427 -1.637 24.249 1.00 94.25 95 LYS A CA 1
ATOM 742 C C . LYS A 1 95 ? 1.115 -3.126 24.202 1.00 94.25 95 LYS A C 1
ATOM 744 O O . LYS A 1 95 ? -0.046 -3.510 24.216 1.00 94.25 95 LYS A O 1
ATOM 749 N N . GLU A 1 96 ? 2.159 -3.941 24.142 1.00 93.94 96 GLU A N 1
ATOM 750 C CA . GLU A 1 96 ? 2.035 -5.392 24.282 1.00 93.94 96 GLU A CA 1
ATOM 751 C C . GLU A 1 96 ? 1.799 -5.719 25.764 1.00 93.94 96 GLU A C 1
ATOM 753 O O . GLU A 1 96 ? 2.589 -5.313 26.624 1.00 93.94 96 GLU A O 1
ATOM 758 N N . GLY A 1 97 ? 0.682 -6.381 26.055 1.00 90.62 97 GLY A N 1
ATOM 759 C CA . GLY A 1 97 ? 0.358 -6.924 27.367 1.00 90.62 97 GLY A CA 1
ATOM 760 C C . GLY A 1 97 ? 1.086 -8.242 27.634 1.00 90.62 97 GLY A C 1
ATOM 761 O O . GLY A 1 97 ? 1.702 -8.833 26.746 1.00 90.62 97 GLY A O 1
ATOM 762 N N . ASP A 1 98 ? 0.985 -8.740 28.866 1.00 89.81 98 ASP A N 1
ATOM 763 C CA . ASP A 1 98 ? 1.686 -9.960 29.302 1.00 89.81 98 ASP A CA 1
ATOM 764 C C . ASP A 1 98 ? 1.212 -11.229 28.567 1.00 89.81 98 ASP A C 1
ATOM 766 O O . ASP A 1 98 ? 1.940 -12.217 28.474 1.00 89.81 98 ASP A O 1
ATOM 770 N N . ASN A 1 99 ? -0.004 -11.205 28.015 1.00 88.25 99 ASN A N 1
ATOM 771 C CA . ASN A 1 99 ? -0.574 -12.270 27.188 1.00 88.25 99 ASN A CA 1
ATOM 772 C C . ASN A 1 99 ? -0.129 -12.204 25.709 1.00 88.25 99 ASN A C 1
ATOM 774 O O . ASN A 1 99 ? -0.519 -13.064 24.919 1.00 88.25 99 ASN A O 1
ATOM 778 N N . GLY A 1 100 ? 0.681 -11.206 25.334 1.00 84.94 100 GLY A N 1
ATOM 779 C CA . GLY A 1 100 ? 1.126 -10.955 23.963 1.00 84.94 100 GLY A CA 1
ATOM 780 C C . GLY A 1 100 ? 0.107 -10.220 23.085 1.00 84.94 100 GLY A C 1
ATOM 781 O O . GLY A 1 100 ? 0.366 -10.030 21.897 1.00 84.94 100 GLY A O 1
ATOM 782 N N . GLU A 1 101 ? -1.037 -9.809 23.636 1.00 89.62 101 GLU A N 1
ATOM 783 C CA . GLU A 1 101 ? -2.026 -8.995 22.927 1.00 89.62 101 GLU A CA 1
ATOM 784 C C . GLU A 1 101 ? -1.641 -7.515 22.975 1.00 89.62 101 GLU A C 1
ATOM 786 O O . GLU A 1 101 ? -1.038 -7.037 23.936 1.00 89.62 101 GLU A O 1
ATOM 791 N N . PHE A 1 102 ? -1.982 -6.771 21.923 1.00 94.12 102 PHE A N 1
ATOM 792 C CA . PHE A 1 102 ? -1.732 -5.335 21.864 1.00 94.12 102 PHE A CA 1
ATOM 793 C C . PHE A 1 102 ? -2.959 -4.545 22.315 1.00 94.12 102 PHE A C 1
ATOM 795 O O . PHE A 1 102 ? -4.032 -4.638 21.716 1.00 94.12 102 PHE A O 1
ATOM 802 N N . GLU A 1 103 ? -2.768 -3.701 23.323 1.00 94.38 103 GLU A N 1
ATOM 803 C CA . GLU A 1 103 ? -3.779 -2.779 23.830 1.00 94.38 103 GLU A CA 1
ATOM 804 C C . GLU A 1 103 ? -3.598 -1.390 23.207 1.00 94.38 103 GLU A C 1
ATOM 806 O O . GLU A 1 103 ? -2.484 -0.846 23.173 1.00 94.38 103 GLU A O 1
ATOM 811 N N . LYS A 1 104 ? -4.702 -0.819 22.708 1.00 95.56 104 LYS A N 1
ATOM 812 C CA . LYS A 1 104 ? -4.743 0.533 22.138 1.00 95.56 104 LYS A CA 1
ATOM 813 C C . LYS A 1 104 ? -4.652 1.558 23.266 1.00 95.56 104 LYS A C 1
ATOM 815 O O . LYS A 1 104 ? -5.426 1.519 24.218 1.00 95.56 104 LYS A O 1
ATOM 820 N N . GLY A 1 105 ? -3.691 2.462 23.155 1.00 95.94 105 GLY A N 1
ATOM 821 C CA . GLY A 1 105 ? -3.463 3.568 24.073 1.00 95.94 105 GLY A CA 1
ATOM 822 C C . GLY A 1 105 ? -4.016 4.887 23.539 1.00 95.94 105 GLY A C 1
ATOM 823 O O . GLY A 1 105 ? -4.985 4.920 22.790 1.00 95.94 105 GLY A O 1
ATOM 824 N N . LYS A 1 106 ? -3.378 5.986 23.948 1.00 97.00 106 LYS A N 1
ATOM 825 C CA . LYS A 1 106 ? -3.719 7.351 23.522 1.00 97.00 106 LYS A CA 1
ATOM 826 C C . LYS A 1 106 ? -3.317 7.638 22.070 1.00 97.00 106 LYS A C 1
ATOM 828 O O . LYS A 1 106 ? -2.396 7.001 21.552 1.00 97.00 106 LYS A O 1
ATOM 833 N N . VAL A 1 107 ? -3.920 8.674 21.485 1.00 97.81 107 VAL A N 1
ATOM 834 C CA . VAL A 1 107 ? -3.503 9.266 20.204 1.00 97.81 107 VAL A CA 1
ATOM 835 C C . VAL A 1 107 ? -2.022 9.672 20.276 1.00 97.81 107 VAL A C 1
ATOM 837 O O . VAL A 1 107 ? -1.537 10.125 21.318 1.00 97.81 107 VAL A O 1
ATOM 840 N N . LEU A 1 108 ? -1.277 9.442 19.194 1.00 96.94 108 LEU A N 1
ATOM 841 C CA . LEU A 1 108 ? 0.124 9.849 19.077 1.00 96.94 108 LEU A CA 1
ATOM 842 C C . LEU A 1 108 ? 0.236 11.320 18.675 1.00 96.94 108 LEU A C 1
ATOM 844 O O . LEU A 1 108 ? -0.573 11.817 17.905 1.00 96.94 108 LEU A O 1
ATOM 848 N N . ASP A 1 109 ? 1.327 11.974 19.076 1.00 95.94 109 ASP A N 1
ATOM 849 C CA . ASP A 1 109 ? 1.629 13.337 18.612 1.00 95.94 109 ASP A CA 1
ATOM 850 C C . ASP A 1 109 ? 1.970 13.367 17.111 1.00 95.94 109 ASP A C 1
ATOM 852 O O . ASP A 1 109 ? 1.829 14.384 16.440 1.00 95.94 109 ASP A O 1
ATOM 856 N N . SER A 1 110 ? 2.509 12.260 16.581 1.00 95.62 110 SER A N 1
ATOM 857 C CA . SER A 1 110 ? 2.742 12.108 15.146 1.00 95.62 110 SER A CA 1
ATOM 858 C C . SER A 1 110 ? 2.904 10.652 14.717 1.00 95.62 110 SER A C 1
ATOM 860 O O . SER A 1 110 ? 3.406 9.823 15.479 1.00 95.62 110 SER A O 1
ATOM 862 N N . GLN A 1 111 ? 2.583 10.361 13.456 1.00 94.94 111 GLN A N 1
ATOM 863 C CA . GLN A 1 111 ? 2.811 9.060 12.825 1.00 94.94 111 GLN A CA 1
ATOM 864 C C . GLN A 1 111 ? 3.366 9.245 11.399 1.00 94.94 111 GLN A C 1
ATOM 866 O O . GLN A 1 111 ? 2.886 10.099 10.645 1.00 94.94 111 GLN A O 1
ATOM 871 N N . PRO A 1 112 ? 4.385 8.471 10.983 1.00 93.44 112 PRO A N 1
ATOM 872 C CA . PRO A 1 112 ? 4.769 8.398 9.583 1.00 93.44 112 PRO A CA 1
ATOM 873 C C . PRO A 1 112 ? 3.600 7.950 8.684 1.00 93.44 112 PRO A C 1
ATOM 875 O O . PRO A 1 112 ? 2.946 6.947 8.981 1.00 93.44 112 PRO A O 1
ATOM 878 N N . PRO A 1 113 ? 3.343 8.640 7.559 1.00 94.00 113 PRO A N 1
ATOM 879 C CA . PRO A 1 113 ? 2.157 8.406 6.740 1.00 94.00 113 PRO A CA 1
ATOM 880 C C . PRO A 1 113 ? 2.091 6.985 6.182 1.00 94.00 113 PRO A C 1
ATOM 882 O O . PRO A 1 113 ? 0.999 6.447 6.051 1.00 94.00 113 PRO A O 1
ATOM 885 N N . GLN A 1 114 ? 3.231 6.341 5.900 1.00 93.56 114 GLN A N 1
ATOM 886 C CA . GLN A 1 114 ? 3.258 4.968 5.388 1.00 93.56 114 GLN A CA 1
ATOM 887 C C . GLN A 1 114 ? 2.599 3.954 6.332 1.00 93.56 114 GLN A C 1
ATOM 889 O O . GLN A 1 114 ? 2.133 2.921 5.868 1.00 93.56 114 GLN A O 1
ATOM 894 N N . ILE A 1 115 ? 2.551 4.243 7.638 1.00 95.44 115 ILE A N 1
ATOM 895 C CA . ILE A 1 115 ? 1.850 3.404 8.613 1.00 95.44 115 ILE A CA 1
ATOM 896 C C . ILE A 1 115 ? 0.335 3.610 8.486 1.00 95.44 115 ILE A C 1
ATOM 898 O O . ILE A 1 115 ? -0.399 2.635 8.384 1.00 95.44 115 ILE A O 1
ATOM 902 N N . LEU A 1 116 ? -0.133 4.857 8.377 1.00 96.94 116 LEU A N 1
ATOM 903 C CA . LEU A 1 116 ? -1.558 5.170 8.185 1.00 96.94 116 LEU A CA 1
ATOM 904 C C . LEU A 1 116 ? -2.090 4.694 6.823 1.00 96.94 116 LEU A C 1
ATOM 906 O O . LEU A 1 116 ? -3.248 4.306 6.697 1.00 96.94 116 LEU A O 1
ATOM 910 N N . PHE A 1 117 ? -1.236 4.673 5.796 1.00 97.75 117 PHE A N 1
ATOM 911 C CA . PHE A 1 117 ? -1.592 4.143 4.481 1.00 97.75 117 PHE A CA 1
ATOM 912 C C . PHE A 1 117 ? -1.965 2.661 4.516 1.00 97.75 117 PHE A C 1
ATOM 914 O O . PHE A 1 117 ? -2.771 2.246 3.690 1.00 97.75 117 PHE A O 1
ATOM 921 N N . ILE A 1 118 ? -1.428 1.874 5.454 1.00 97.75 118 ILE A N 1
ATOM 922 C CA . ILE A 1 118 ? -1.810 0.466 5.618 1.00 97.75 118 ILE A CA 1
ATOM 923 C C . ILE A 1 118 ? -3.307 0.368 5.916 1.00 97.75 118 ILE A C 1
ATOM 925 O O . ILE A 1 118 ? -4.037 -0.323 5.210 1.00 97.75 118 ILE A O 1
ATOM 929 N N . GLU A 1 119 ? -3.756 1.107 6.926 1.00 97.50 119 GLU A N 1
ATOM 930 C CA . GLU A 1 119 ? -5.151 1.167 7.354 1.00 97.50 119 GLU A CA 1
ATOM 931 C C . GLU A 1 119 ? -6.043 1.765 6.264 1.00 97.50 119 GLU A C 1
ATOM 933 O O . GLU A 1 119 ? -6.979 1.104 5.822 1.00 97.50 119 GLU A O 1
ATOM 938 N N . ARG A 1 120 ? -5.669 2.914 5.682 1.00 98.06 120 ARG A N 1
ATOM 939 C CA . ARG A 1 120 ? -6.438 3.523 4.582 1.00 98.06 120 ARG A CA 1
ATOM 940 C C . ARG A 1 120 ? -6.603 2.588 3.379 1.00 98.06 120 ARG A C 1
ATOM 942 O O . ARG A 1 120 ? -7.657 2.576 2.746 1.00 98.06 120 ARG A O 1
ATOM 949 N N . CYS A 1 121 ? -5.571 1.823 3.025 1.00 98.50 121 CYS A N 1
ATOM 950 C CA . CYS A 1 121 ? -5.658 0.871 1.919 1.00 98.50 121 CYS A CA 1
ATOM 951 C C . CYS A 1 121 ? -6.599 -0.293 2.241 1.00 98.50 121 CYS A C 1
ATOM 953 O O . CYS A 1 121 ? -7.339 -0.725 1.359 1.00 98.50 121 CYS A O 1
ATOM 955 N N . LEU A 1 122 ? -6.604 -0.781 3.484 1.00 98.31 122 LEU A N 1
ATOM 956 C CA . LEU A 1 122 ? -7.582 -1.773 3.925 1.00 98.31 122 LEU A CA 1
ATOM 957 C C . LEU A 1 122 ? -8.997 -1.180 3.961 1.00 98.31 122 LEU A C 1
ATOM 959 O O . LEU A 1 122 ? -9.933 -1.855 3.546 1.00 98.31 122 LEU A O 1
ATOM 963 N N . ASP A 1 123 ? -9.182 0.077 4.360 1.00 97.88 123 ASP A N 1
ATOM 964 C CA . ASP A 1 123 ? -10.499 0.727 4.349 1.00 97.88 123 ASP A CA 1
ATOM 965 C C . ASP A 1 123 ? -11.097 0.811 2.949 1.00 97.88 123 ASP A C 1
ATOM 967 O O . ASP A 1 123 ? -12.298 0.626 2.786 1.00 97.88 123 ASP A O 1
ATOM 971 N N . LEU A 1 124 ? -10.274 1.061 1.930 1.00 98.44 124 LEU A N 1
ATOM 972 C CA . LEU A 1 124 ? -10.710 1.128 0.533 1.00 98.44 124 LEU A CA 1
ATOM 973 C C . LEU A 1 124 ? -11.161 -0.234 -0.018 1.00 98.44 124 LEU A C 1
ATOM 975 O O . LEU A 1 124 ? -12.014 -0.285 -0.906 1.00 98.44 124 LEU A O 1
ATOM 979 N N . LEU A 1 125 ? -10.615 -1.332 0.504 1.00 98.75 125 LEU A N 1
ATOM 980 C CA . LEU A 1 125 ? -10.898 -2.675 0.009 1.00 98.75 125 LEU A CA 1
ATOM 981 C C . LEU A 1 125 ? -12.264 -3.199 0.466 1.00 98.75 125 LEU A C 1
ATOM 983 O O . LEU A 1 125 ? -12.642 -3.049 1.631 1.00 98.75 125 LEU A O 1
ATOM 987 N N . VAL A 1 126 ? -12.965 -3.888 -0.434 1.00 98.50 126 VAL A N 1
ATOM 988 C CA . VAL A 1 126 ? -14.062 -4.802 -0.068 1.00 98.50 126 VAL A CA 1
ATOM 989 C C . VAL A 1 126 ? -13.527 -5.949 0.796 1.00 98.50 126 VAL A C 1
ATOM 991 O O . VAL A 1 126 ? -12.334 -6.268 0.753 1.00 98.50 126 VAL A O 1
ATOM 994 N N . ASP A 1 127 ? -14.400 -6.615 1.547 1.00 97.94 127 ASP A N 1
ATOM 995 C CA . ASP A 1 127 ? -14.037 -7.878 2.196 1.00 97.94 127 ASP A CA 1
ATOM 996 C C . ASP A 1 127 ? -13.647 -8.920 1.134 1.00 97.94 127 ASP A C 1
ATOM 998 O O . ASP A 1 127 ? -14.327 -9.098 0.125 1.00 97.94 127 ASP A O 1
ATOM 1002 N N . GLY A 1 128 ? -12.511 -9.585 1.340 1.00 98.06 128 GLY A N 1
ATOM 1003 C CA . GLY A 1 128 ? -11.878 -10.469 0.355 1.00 98.06 128 GLY A CA 1
ATOM 1004 C C . GLY A 1 128 ? -11.066 -9.742 -0.729 1.00 98.06 128 GLY A C 1
ATOM 1005 O O . GLY A 1 128 ? -10.421 -10.395 -1.550 1.00 98.06 128 GLY A O 1
ATOM 1006 N N . GLY A 1 129 ? -11.050 -8.405 -0.734 1.00 98.56 129 GLY A N 1
ATOM 1007 C CA . GLY A 1 129 ? -10.226 -7.602 -1.636 1.00 98.56 129 GLY A CA 1
ATOM 1008 C C . GLY A 1 129 ? -8.728 -7.748 -1.349 1.00 98.56 129 GLY A C 1
ATOM 1009 O O . GLY A 1 129 ? -8.323 -8.125 -0.247 1.00 98.56 129 GLY A O 1
ATOM 1010 N N . ARG A 1 130 ? -7.875 -7.451 -2.336 1.00 98.50 130 ARG A N 1
ATOM 1011 C CA . ARG A 1 130 ? -6.421 -7.672 -2.267 1.00 98.50 130 ARG A CA 1
ATOM 1012 C C . ARG A 1 130 ? -5.615 -6.377 -2.277 1.00 98.50 130 ARG A C 1
ATOM 1014 O O . ARG A 1 130 ? -5.794 -5.519 -3.135 1.00 98.50 130 ARG A O 1
ATOM 1021 N N . LEU A 1 131 ? -4.661 -6.286 -1.360 1.00 98.75 131 LEU A N 1
ATOM 1022 C CA . LEU A 1 131 ? -3.695 -5.201 -1.246 1.00 98.75 131 LEU A CA 1
ATOM 1023 C C . LEU A 1 131 ? -2.340 -5.637 -1.806 1.00 98.75 131 LEU A C 1
ATOM 1025 O O . LEU A 1 131 ? -1.828 -6.684 -1.413 1.00 98.75 131 LEU A O 1
ATOM 1029 N N . GLY A 1 132 ? -1.741 -4.810 -2.659 1.00 98.56 132 GLY A N 1
ATOM 1030 C CA . GLY A 1 132 ? -0.310 -4.812 -2.953 1.00 98.56 132 GLY A CA 1
ATOM 1031 C C . GLY A 1 132 ? 0.311 -3.488 -2.515 1.00 98.56 132 GLY A C 1
ATOM 1032 O O . GLY A 1 132 ? -0.008 -2.446 -3.081 1.00 98.56 132 GLY A O 1
ATOM 1033 N N . ILE A 1 133 ? 1.183 -3.497 -1.511 1.00 98.38 133 ILE A N 1
ATOM 1034 C CA . ILE A 1 133 ? 1.757 -2.264 -0.957 1.00 98.38 133 ILE A CA 1
ATOM 1035 C C . ILE A 1 133 ? 3.263 -2.386 -0.763 1.00 98.38 133 ILE A C 1
ATOM 1037 O O . ILE A 1 133 ? 3.748 -3.374 -0.213 1.00 98.38 133 ILE A O 1
ATOM 1041 N N . VAL A 1 134 ? 4.007 -1.374 -1.206 1.00 97.44 134 VAL A N 1
ATOM 1042 C CA . VAL A 1 134 ? 5.432 -1.241 -0.879 1.00 97.44 134 VAL A CA 1
ATOM 1043 C C . VAL A 1 134 ? 5.556 -0.585 0.497 1.00 97.44 134 VAL A C 1
ATOM 1045 O O . VAL A 1 134 ? 4.972 0.465 0.747 1.00 97.44 134 VAL A O 1
ATOM 1048 N N . LEU A 1 135 ? 6.316 -1.192 1.404 1.00 95.81 135 LEU A N 1
ATOM 1049 C CA . LEU A 1 135 ? 6.582 -0.671 2.746 1.00 95.81 135 LEU A CA 1
ATOM 1050 C C . LEU A 1 135 ? 8.073 -0.757 3.067 1.00 95.81 135 LEU A C 1
ATOM 1052 O O . LEU A 1 135 ? 8.825 -1.481 2.419 1.00 95.81 135 LEU A O 1
ATOM 1056 N N . LEU A 1 136 ? 8.508 -0.051 4.109 1.00 94.69 136 LEU A N 1
ATOM 1057 C CA . LEU A 1 136 ? 9.861 -0.212 4.636 1.00 94.69 136 LEU A CA 1
ATOM 1058 C C . LEU A 1 136 ? 10.029 -1.613 5.232 1.00 94.69 136 LEU A C 1
ATOM 1060 O O . LEU A 1 136 ? 9.216 -2.030 6.055 1.00 94.69 136 LEU A O 1
ATOM 1064 N N . GLU A 1 137 ? 11.132 -2.290 4.909 1.00 94.12 137 GLU A N 1
ATOM 1065 C CA . GLU A 1 137 ? 11.472 -3.602 5.486 1.00 94.12 137 GLU A CA 1
ATOM 1066 C C . GLU A 1 137 ? 11.489 -3.538 7.025 1.00 94.12 137 GLU A C 1
ATOM 1068 O O . GLU A 1 137 ? 11.000 -4.427 7.723 1.00 94.12 137 GLU A O 1
ATOM 1073 N N . SER A 1 138 ? 11.959 -2.408 7.569 1.00 92.88 138 SER A N 1
ATOM 1074 C CA . SER A 1 138 ? 12.012 -2.161 9.012 1.00 92.88 138 SER A CA 1
ATOM 1075 C C . SER A 1 138 ? 10.661 -2.296 9.725 1.00 92.88 138 SER A C 1
ATOM 1077 O O . SER A 1 138 ? 10.658 -2.649 10.901 1.00 92.88 138 SER A O 1
ATOM 1079 N N . THR A 1 139 ? 9.533 -2.067 9.035 1.00 93.06 139 THR A N 1
ATOM 1080 C CA . THR A 1 139 ? 8.178 -2.238 9.591 1.00 93.06 139 THR A CA 1
ATOM 1081 C C . THR A 1 139 ? 7.938 -3.675 10.059 1.00 93.06 139 THR A C 1
ATOM 1083 O O . THR A 1 139 ? 7.229 -3.885 11.036 1.00 93.06 139 THR A O 1
ATOM 1086 N N . PHE A 1 140 ? 8.578 -4.655 9.416 1.00 91.44 140 PHE A N 1
ATOM 1087 C CA . PHE A 1 140 ? 8.453 -6.077 9.747 1.00 91.44 140 PHE A CA 1
ATOM 1088 C C . PHE A 1 140 ? 9.659 -6.621 10.526 1.00 91.44 140 PHE A C 1
ATOM 1090 O O . PHE A 1 140 ? 9.546 -7.660 11.170 1.00 91.44 140 PHE A O 1
ATOM 1097 N N . GLY A 1 141 ? 10.800 -5.923 10.497 1.00 86.38 141 GLY A N 1
ATOM 1098 C CA . GLY A 1 141 ? 12.029 -6.354 11.173 1.00 86.38 141 GLY A CA 1
ATOM 1099 C C . GLY A 1 141 ? 12.279 -5.744 12.559 1.00 86.38 141 GLY A C 1
ATOM 1100 O O . GLY A 1 141 ? 13.052 -6.301 13.334 1.00 86.38 141 GLY A O 1
ATOM 1101 N N . MET A 1 142 ? 11.672 -4.599 12.899 1.00 92.19 142 MET A N 1
ATOM 1102 C CA . MET A 1 142 ? 11.977 -3.895 14.155 1.00 92.19 142 MET A CA 1
ATOM 1103 C C . MET A 1 142 ? 10.914 -4.118 15.246 1.00 92.19 142 MET A C 1
ATOM 1105 O O . MET A 1 142 ? 9.731 -3.886 14.988 1.00 92.19 142 MET A O 1
ATOM 1109 N N . PRO A 1 143 ? 11.309 -4.400 16.509 1.00 91.44 143 PRO A N 1
ATOM 1110 C CA . PRO A 1 143 ? 10.374 -4.610 17.622 1.00 91.44 143 PRO A CA 1
ATOM 1111 C C . PRO A 1 143 ? 9.355 -3.483 17.833 1.00 91.44 143 PRO A C 1
ATOM 1113 O O . PRO A 1 143 ? 8.194 -3.741 18.136 1.00 91.44 143 PRO A O 1
ATOM 1116 N N . LYS A 1 144 ? 9.757 -2.226 17.608 1.00 91.44 144 LYS A N 1
ATOM 1117 C CA . LYS A 1 144 ? 8.878 -1.058 17.778 1.00 91.44 144 LYS A CA 1
ATOM 1118 C C . LYS A 1 144 ? 7.667 -1.029 16.838 1.00 91.44 144 LYS A C 1
ATOM 1120 O O . LYS A 1 144 ? 6.741 -0.281 17.108 1.00 91.44 144 LYS A O 1
ATOM 1125 N N . TYR A 1 145 ? 7.681 -1.788 15.739 1.00 94.44 145 TYR A N 1
ATOM 1126 C CA . TYR A 1 145 ? 6.573 -1.858 14.779 1.00 94.44 145 TYR A CA 1
ATOM 1127 C C . TYR A 1 145 ? 5.755 -3.149 14.909 1.00 94.44 145 TYR A C 1
ATOM 1129 O O . TYR A 1 145 ? 4.878 -3.394 14.084 1.00 94.44 145 TYR A O 1
ATOM 1137 N N . ARG A 1 146 ? 5.975 -3.965 15.953 1.00 94.81 146 ARG A N 1
ATOM 1138 C CA . ARG A 1 146 ? 5.190 -5.193 16.170 1.00 94.81 146 ARG A CA 1
ATOM 1139 C C . ARG A 1 146 ? 3.685 -4.932 16.228 1.00 94.81 146 ARG A C 1
ATOM 1141 O O . ARG A 1 146 ? 2.938 -5.745 15.705 1.00 94.81 146 ARG A O 1
ATOM 1148 N N . TYR A 1 147 ? 3.258 -3.783 16.753 1.00 95.69 147 TYR A N 1
ATOM 1149 C CA . TYR A 1 147 ? 1.848 -3.382 16.758 1.00 95.69 147 TYR A CA 1
ATOM 1150 C C . TYR A 1 147 ? 1.257 -3.210 15.346 1.00 95.69 147 TYR A C 1
ATOM 1152 O O . TYR A 1 147 ? 0.084 -3.490 15.131 1.00 95.69 147 TYR A O 1
ATOM 1160 N N . VAL A 1 148 ? 2.068 -2.785 14.369 1.00 96.25 148 VAL A N 1
ATOM 1161 C CA . VAL A 1 148 ? 1.649 -2.634 12.965 1.00 96.25 148 VAL A CA 1
ATOM 1162 C C . VAL A 1 148 ? 1.457 -4.005 12.329 1.00 96.25 148 VAL A C 1
ATOM 1164 O O . VAL A 1 148 ? 0.469 -4.240 11.638 1.00 96.25 148 VAL A O 1
ATOM 1167 N N . VAL A 1 149 ? 2.398 -4.922 12.579 1.00 94.44 149 VAL A N 1
ATOM 1168 C CA . VAL A 1 149 ? 2.305 -6.313 12.112 1.00 94.44 149 VAL A CA 1
ATOM 1169 C C . VAL A 1 149 ? 1.092 -6.995 12.736 1.00 94.44 149 VAL A C 1
ATOM 1171 O O . VAL A 1 149 ? 0.324 -7.644 12.034 1.00 94.44 149 VAL A O 1
ATOM 1174 N N . ASP A 1 150 ? 0.885 -6.796 14.033 1.00 94.25 150 ASP A N 1
ATOM 1175 C CA . ASP A 1 150 ? -0.270 -7.306 14.756 1.00 94.25 150 ASP A CA 1
ATOM 1176 C C . ASP A 1 150 ? -1.590 -6.761 14.175 1.00 94.25 150 ASP A C 1
ATOM 1178 O O . ASP A 1 150 ? -2.445 -7.553 13.774 1.00 94.25 150 ASP A O 1
ATOM 1182 N N . TYR A 1 151 ? -1.721 -5.440 13.996 1.00 95.81 151 TYR A N 1
ATOM 1183 C CA . TYR A 1 151 ? -2.872 -4.816 13.330 1.00 95.81 151 TYR A CA 1
ATOM 1184 C C . TYR A 1 151 ? -3.140 -5.419 11.942 1.00 95.81 151 TYR A C 1
ATOM 1186 O O . TYR A 1 151 ? -4.275 -5.789 11.632 1.00 95.81 151 TYR A O 1
ATOM 1194 N N . LEU A 1 152 ? -2.096 -5.565 11.118 1.00 95.06 152 LEU A N 1
ATOM 1195 C CA . LEU A 1 152 ? -2.190 -6.193 9.799 1.00 95.06 152 LEU A CA 1
ATOM 1196 C C . LEU A 1 152 ? -2.734 -7.618 9.900 1.00 95.06 152 LEU A C 1
ATOM 1198 O O . LEU A 1 152 ? -3.675 -7.954 9.193 1.00 95.06 152 LEU A O 1
ATOM 1202 N N . THR A 1 153 ? -2.186 -8.445 10.791 1.00 92.75 153 THR A N 1
ATOM 1203 C CA . THR A 1 153 ? -2.606 -9.849 10.940 1.00 92.75 153 THR A CA 1
ATOM 1204 C C . THR A 1 153 ? -3.995 -10.023 11.558 1.00 92.75 153 THR A C 1
ATOM 1206 O O . THR A 1 153 ? -4.630 -11.052 11.330 1.00 92.75 153 THR A O 1
ATOM 1209 N N . ARG A 1 154 ? -4.497 -9.030 12.306 1.00 92.88 154 ARG A N 1
ATOM 1210 C CA . ARG A 1 154 ? -5.870 -9.010 12.837 1.00 92.88 154 ARG A CA 1
ATOM 1211 C C . ARG A 1 154 ? -6.907 -8.621 11.786 1.00 92.88 154 ARG A C 1
ATOM 1213 O O . ARG A 1 154 ? -8.040 -9.097 11.850 1.00 92.88 154 ARG A O 1
ATOM 1220 N N . ASN A 1 155 ? -6.533 -7.766 10.836 1.00 95.31 155 ASN A N 1
ATOM 1221 C CA . ASN A 1 155 ? -7.459 -7.179 9.864 1.00 95.31 155 ASN A CA 1
ATOM 1222 C C . ASN A 1 155 ? -7.321 -7.753 8.447 1.00 95.31 155 ASN A C 1
ATOM 1224 O O . ASN A 1 155 ? -8.229 -7.599 7.630 1.00 95.31 155 ASN A O 1
ATOM 1228 N N . ALA A 1 156 ? -6.220 -8.441 8.155 1.00 96.88 156 ALA A N 1
ATOM 1229 C CA . ALA A 1 156 ? -5.937 -9.004 6.849 1.00 96.88 156 ALA A CA 1
ATOM 1230 C C . ALA A 1 156 ? -5.170 -10.329 6.942 1.00 96.88 156 ALA A C 1
ATOM 1232 O O . ALA A 1 156 ? -4.372 -10.588 7.846 1.00 96.88 156 ALA A O 1
ATOM 1233 N N . LYS A 1 157 ? -5.380 -11.170 5.937 1.00 97.00 157 LYS A N 1
ATOM 1234 C CA . LYS A 1 157 ? -4.615 -12.386 5.703 1.00 97.00 157 LYS A CA 1
ATOM 1235 C C . LYS A 1 157 ? -3.386 -12.025 4.872 1.00 97.00 157 LYS A C 1
ATOM 1237 O O . LYS A 1 157 ? -3.514 -11.633 3.712 1.00 97.00 157 LYS A O 1
ATOM 1242 N N . LEU A 1 158 ? -2.195 -12.152 5.451 1.00 96.19 158 LEU A N 1
ATOM 1243 C CA . LEU A 1 158 ? -0.942 -11.902 4.738 1.00 96.19 158 LEU A CA 1
ATOM 1244 C C . LEU A 1 158 ? -0.666 -13.058 3.772 1.00 96.19 158 LEU A C 1
ATOM 1246 O O . LEU A 1 158 ? -0.539 -14.212 4.172 1.00 96.19 158 LEU A O 1
ATOM 1250 N N . LEU A 1 159 ? -0.579 -12.745 2.483 1.00 95.94 159 LEU A N 1
ATOM 1251 C CA . LEU A 1 159 ? -0.342 -13.727 1.428 1.00 95.94 159 LEU A CA 1
ATOM 1252 C C . LEU A 1 159 ? 1.144 -13.830 1.088 1.00 95.94 159 LEU A C 1
ATOM 1254 O O . LEU A 1 159 ? 1.652 -14.937 0.893 1.00 95.94 159 LEU A O 1
ATOM 1258 N N . ALA A 1 160 ? 1.835 -12.690 1.012 1.00 96.50 160 ALA A N 1
ATOM 1259 C CA . ALA A 1 160 ? 3.256 -12.642 0.704 1.00 96.50 160 ALA A CA 1
ATOM 1260 C C . ALA A 1 160 ? 3.973 -11.445 1.340 1.00 96.50 160 ALA A C 1
ATOM 1262 O O . ALA A 1 160 ? 3.405 -10.359 1.453 1.00 96.50 160 ALA A O 1
ATOM 1263 N N . ILE A 1 161 ? 5.245 -11.654 1.674 1.00 96.62 161 ILE A N 1
ATOM 1264 C CA . ILE A 1 161 ? 6.230 -10.626 2.011 1.00 96.62 161 ILE A CA 1
ATOM 1265 C C . ILE A 1 161 ? 7.443 -10.853 1.109 1.00 96.62 161 ILE A C 1
ATOM 1267 O O . ILE A 1 161 ? 8.089 -11.899 1.178 1.00 96.62 161 ILE A O 1
ATOM 1271 N N . VAL A 1 162 ? 7.737 -9.888 0.245 1.00 97.25 162 VAL A N 1
ATOM 1272 C CA . VAL A 1 162 ? 8.851 -9.960 -0.706 1.00 97.25 162 VAL A CA 1
ATOM 1273 C C . VAL A 1 162 ? 9.824 -8.832 -0.393 1.00 97.25 162 VAL A C 1
ATOM 1275 O O . VAL A 1 162 ? 9.498 -7.674 -0.638 1.00 97.25 162 VAL A O 1
ATOM 1278 N N . THR A 1 163 ? 10.988 -9.136 0.179 1.00 96.88 163 THR A N 1
ATOM 1279 C CA . THR A 1 163 ? 12.030 -8.128 0.428 1.00 96.88 163 THR A CA 1
ATOM 1280 C C . THR A 1 163 ? 12.743 -7.786 -0.872 1.00 96.88 163 THR A C 1
ATOM 1282 O O . THR A 1 163 ? 12.965 -8.657 -1.712 1.00 96.88 163 THR A O 1
ATOM 1285 N N . LEU A 1 164 ? 13.055 -6.502 -1.052 1.00 96.38 164 LEU A N 1
ATOM 1286 C CA . LEU A 1 164 ? 13.704 -5.970 -2.245 1.00 96.38 164 LEU A CA 1
ATOM 1287 C C . LEU A 1 164 ? 15.156 -5.568 -1.929 1.00 96.38 164 LEU A C 1
ATOM 1289 O O . LE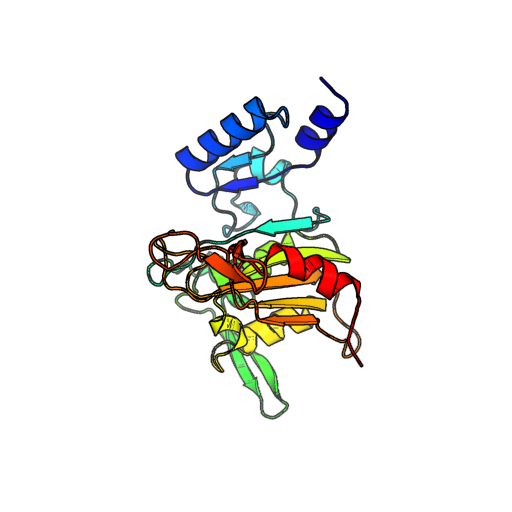U A 1 164 ? 15.419 -5.089 -0.820 1.00 96.38 164 LEU A O 1
ATOM 1293 N N . PRO A 1 165 ? 16.095 -5.694 -2.889 1.00 95.62 165 PRO A N 1
ATOM 1294 C CA . PRO A 1 165 ? 17.451 -5.174 -2.743 1.00 95.62 165 PRO A CA 1
ATOM 1295 C C . PRO A 1 165 ? 17.464 -3.682 -2.398 1.00 95.62 165 PRO A C 1
ATOM 1297 O O . PRO A 1 165 ? 16.600 -2.928 -2.849 1.00 95.62 165 PRO A O 1
ATOM 1300 N N . GLU A 1 166 ? 18.481 -3.234 -1.659 1.00 94.25 166 GLU A N 1
ATOM 1301 C CA . GLU A 1 166 ? 18.664 -1.813 -1.308 1.00 94.25 166 GLU A CA 1
ATOM 1302 C C . GLU A 1 166 ? 18.758 -0.914 -2.545 1.00 94.25 166 GLU A C 1
ATOM 1304 O O . GLU A 1 166 ? 18.248 0.206 -2.549 1.00 94.25 166 GLU A O 1
ATOM 1309 N N . ASP A 1 167 ? 19.345 -1.449 -3.615 1.00 95.06 167 ASP A N 1
ATOM 1310 C CA . ASP A 1 167 ? 19.538 -0.742 -4.873 1.00 95.06 167 ASP A CA 1
ATOM 1311 C C . ASP A 1 167 ? 18.225 -0.495 -5.632 1.00 95.06 167 ASP A C 1
ATOM 1313 O O . ASP A 1 167 ? 18.177 0.415 -6.446 1.00 95.06 167 ASP A O 1
ATOM 1317 N N . THR A 1 168 ? 17.129 -1.203 -5.324 1.00 95.19 168 THR A N 1
ATOM 1318 C CA . THR A 1 168 ? 15.873 -1.171 -6.111 1.00 95.19 168 THR A CA 1
ATOM 1319 C C . THR A 1 168 ? 15.293 0.232 -6.304 1.00 95.19 168 THR A C 1
ATOM 1321 O O . THR A 1 168 ? 14.692 0.527 -7.332 1.00 95.19 168 THR A O 1
ATOM 1324 N N . PHE A 1 169 ? 15.446 1.107 -5.307 1.00 93.19 169 PHE A N 1
ATOM 1325 C CA . PHE A 1 169 ? 14.965 2.490 -5.370 1.00 93.19 169 PHE A CA 1
ATOM 1326 C C . PHE A 1 169 ? 16.106 3.521 -5.401 1.00 93.19 169 PHE A C 1
ATOM 1328 O O . PHE A 1 169 ? 15.865 4.728 -5.280 1.00 93.19 169 PHE A O 1
ATOM 13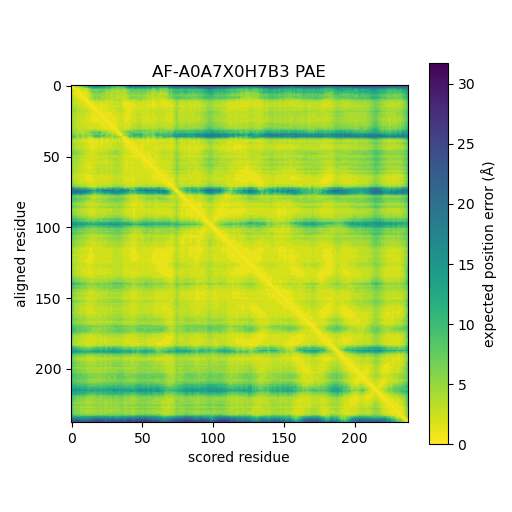35 N N . GLN A 1 170 ? 17.352 3.076 -5.569 1.00 92.44 170 GLN A N 1
ATOM 1336 C CA . GLN A 1 170 ? 18.485 3.954 -5.836 1.00 92.44 170 GLN A CA 1
ATOM 1337 C C . GLN A 1 170 ? 18.433 4.492 -7.279 1.00 92.44 170 GLN A C 1
ATOM 1339 O O . GLN A 1 170 ? 17.870 3.847 -8.162 1.00 92.44 170 GLN A O 1
ATOM 1344 N N . PRO A 1 171 ? 18.997 5.686 -7.538 1.00 88.94 171 PRO A N 1
ATOM 1345 C CA . PRO A 1 171 ? 19.714 6.562 -6.601 1.00 88.94 171 PRO A CA 1
ATOM 1346 C C . PRO A 1 171 ? 18.787 7.459 -5.755 1.00 88.94 171 PRO A C 1
ATOM 1348 O O . PRO A 1 171 ? 19.252 8.359 -5.060 1.00 88.94 171 PRO A O 1
ATOM 1351 N N . HIS A 1 172 ? 17.465 7.263 -5.825 1.00 86.69 172 HIS A N 1
ATOM 1352 C CA . HIS A 1 172 ? 16.493 8.162 -5.199 1.00 86.69 172 HIS A CA 1
ATOM 1353 C C . HIS A 1 172 ? 16.346 7.957 -3.684 1.00 86.69 172 HIS A C 1
ATOM 1355 O O . HIS A 1 172 ? 16.100 8.922 -2.959 1.00 86.69 172 HIS A O 1
ATOM 1361 N N . THR A 1 173 ? 16.492 6.728 -3.176 1.00 87.50 173 THR A N 1
ATOM 1362 C CA . THR A 1 173 ? 16.447 6.440 -1.733 1.00 87.50 173 THR A CA 1
ATOM 1363 C C . THR A 1 173 ? 17.262 5.204 -1.355 1.00 87.50 173 THR A C 1
ATOM 1365 O O . THR A 1 173 ? 17.329 4.238 -2.106 1.00 87.50 173 THR A O 1
ATOM 1368 N N . HIS A 1 174 ? 17.883 5.225 -0.170 1.00 88.12 174 HIS A N 1
ATOM 1369 C CA . HIS A 1 174 ? 18.590 4.079 0.441 1.00 88.12 174 HIS A CA 1
ATOM 1370 C C . HIS A 1 174 ? 17.661 3.209 1.304 1.00 88.12 174 HIS A C 1
ATOM 1372 O O . HIS A 1 174 ? 18.101 2.340 2.053 1.00 88.12 174 HIS A O 1
ATOM 1378 N N . ALA A 1 175 ? 16.362 3.504 1.305 1.00 89.69 175 ALA A N 1
ATOM 1379 C CA . ALA A 1 175 ? 15.412 2.773 2.120 1.00 89.69 175 ALA A CA 1
ATOM 1380 C C . ALA A 1 175 ? 15.257 1.335 1.610 1.00 89.69 175 ALA A C 1
ATOM 1382 O O . ALA A 1 175 ? 14.750 1.118 0.511 1.00 89.69 175 ALA A O 1
ATOM 1383 N N . LYS A 1 176 ? 15.609 0.354 2.447 1.00 92.31 176 LYS A N 1
ATOM 1384 C CA . LYS A 1 176 ? 15.228 -1.036 2.197 1.00 92.31 176 LYS A CA 1
ATOM 1385 C C . LYS A 1 176 ? 13.722 -1.205 2.323 1.00 92.31 176 LYS A C 1
ATOM 1387 O O . LYS A 1 176 ? 13.102 -0.768 3.301 1.00 92.31 176 LYS A O 1
ATOM 1392 N N . THR A 1 177 ? 13.139 -1.837 1.318 1.00 95.25 177 THR A N 1
ATOM 1393 C CA . THR A 1 177 ? 11.693 -1.966 1.159 1.00 95.25 177 THR A CA 1
ATOM 1394 C C . THR A 1 177 ? 11.298 -3.420 0.962 1.00 95.25 177 THR A C 1
ATOM 1396 O O . THR A 1 177 ? 12.110 -4.289 0.653 1.00 95.25 177 THR A O 1
ATOM 1399 N N . CYS A 1 178 ? 10.018 -3.683 1.165 1.00 96.62 178 CYS A N 1
ATOM 1400 C CA . CYS A 1 178 ? 9.389 -4.948 0.857 1.00 96.62 178 CYS A CA 1
ATOM 1401 C C . CYS A 1 178 ? 8.031 -4.697 0.203 1.00 96.62 178 CYS A C 1
ATOM 1403 O O . CYS A 1 178 ? 7.391 -3.672 0.448 1.00 96.62 178 CYS A O 1
ATOM 1405 N N . VAL A 1 179 ? 7.593 -5.638 -0.626 1.00 97.50 179 VAL A N 1
ATOM 1406 C CA . VAL A 1 179 ? 6.236 -5.692 -1.163 1.00 97.50 179 VAL A CA 1
ATOM 1407 C C . VAL A 1 179 ? 5.418 -6.629 -0.291 1.00 97.50 179 VAL A C 1
ATOM 1409 O O . VAL A 1 179 ? 5.773 -7.796 -0.110 1.00 97.50 179 VAL A O 1
ATOM 1412 N N . ILE A 1 180 ? 4.306 -6.121 0.222 1.00 97.75 180 ILE A N 1
ATOM 1413 C CA . ILE A 1 180 ? 3.321 -6.895 0.966 1.00 97.75 180 ILE A CA 1
ATOM 1414 C C . ILE A 1 180 ? 2.134 -7.169 0.064 1.00 97.75 180 ILE A C 1
ATOM 1416 O O . ILE A 1 180 ? 1.564 -6.244 -0.515 1.00 97.75 180 ILE A O 1
ATOM 1420 N N . ILE A 1 181 ? 1.751 -8.441 -0.011 1.00 97.94 181 ILE A N 1
ATOM 1421 C CA . ILE A 1 181 ? 0.490 -8.867 -0.609 1.00 97.94 181 ILE A CA 1
ATOM 1422 C C . ILE A 1 181 ? -0.413 -9.369 0.511 1.00 97.94 181 ILE A C 1
ATOM 1424 O O . ILE A 1 181 ? -0.036 -10.284 1.248 1.00 97.94 181 ILE A O 1
ATOM 1428 N N . ALA A 1 182 ? -1.602 -8.790 0.635 1.00 97.94 182 ALA A N 1
ATOM 1429 C CA . ALA A 1 182 ? -2.572 -9.148 1.664 1.00 97.94 182 ALA A CA 1
ATOM 1430 C C . ALA A 1 182 ? -3.988 -9.244 1.089 1.00 97.94 182 ALA A C 1
ATOM 1432 O O . ALA A 1 182 ? -4.291 -8.660 0.054 1.00 97.94 182 ALA A O 1
ATOM 1433 N N . GLU A 1 183 ? -4.856 -9.975 1.772 1.00 98.12 183 GLU A N 1
ATOM 1434 C CA . GLU A 1 183 ? -6.289 -10.065 1.493 1.00 98.12 183 GLU A CA 1
ATOM 1435 C C . GLU A 1 183 ? -7.052 -9.524 2.704 1.00 98.12 183 GLU A C 1
ATOM 1437 O O . GLU A 1 183 ? -6.766 -9.928 3.834 1.00 98.12 183 GLU A O 1
ATOM 1442 N N . LYS A 1 184 ? -8.007 -8.608 2.502 1.00 98.06 184 LYS A N 1
ATOM 1443 C CA . LYS A 1 184 ? -8.829 -8.045 3.581 1.00 98.06 184 LYS A CA 1
ATOM 1444 C C . LYS A 1 184 ? -9.807 -9.099 4.080 1.00 98.06 184 LYS A C 1
ATOM 1446 O O . LYS A 1 184 ? -10.944 -9.211 3.637 1.00 98.06 184 LYS A O 1
ATOM 1451 N N . THR A 1 185 ? -9.333 -9.946 4.972 1.00 95.50 185 THR A N 1
ATOM 1452 C CA . THR A 1 185 ? -10.109 -10.990 5.628 1.00 95.50 185 THR A CA 1
ATOM 1453 C C . THR A 1 185 ? -9.444 -11.272 6.957 1.00 95.50 185 THR A C 1
ATOM 1455 O O . THR A 1 185 ? -8.236 -11.504 7.005 1.00 95.50 185 THR A O 1
ATOM 1458 N N . LYS A 1 186 ? -10.228 -11.277 8.036 1.00 90.12 186 LYS A N 1
ATOM 1459 C CA . LYS A 1 186 ? -9.720 -11.627 9.362 1.00 90.12 186 LYS A CA 1
ATOM 1460 C C . LYS A 1 186 ? -9.392 -13.124 9.384 1.00 90.12 186 LYS A C 1
ATOM 1462 O O . LYS A 1 186 ? -10.303 -13.943 9.228 1.00 90.12 186 LYS A O 1
ATOM 1467 N N . PRO A 1 187 ? -8.118 -13.522 9.532 1.00 86.00 187 PRO A N 1
ATOM 1468 C CA . PRO A 1 187 ? -7.755 -14.928 9.481 1.00 86.00 187 PRO A CA 1
ATOM 1469 C C . PRO A 1 187 ? -8.265 -15.653 10.733 1.00 86.00 187 PRO A C 1
ATOM 1471 O O . PRO A 1 187 ? -7.882 -15.333 11.851 1.00 86.00 187 PRO A O 1
ATOM 1474 N N . SER A 1 188 ? -9.096 -16.683 10.555 1.00 84.00 188 SER A N 1
ATOM 1475 C CA . SER A 1 188 ? -9.626 -17.479 11.675 1.00 84.00 188 SER A CA 1
ATOM 1476 C C . SER A 1 188 ? -8.608 -18.467 12.263 1.00 84.00 188 SER A C 1
ATOM 1478 O O . SER A 1 188 ? -8.838 -19.046 13.322 1.00 84.00 188 SER A O 1
ATOM 1480 N N . LYS A 1 189 ? -7.516 -18.740 11.536 1.00 87.56 189 LYS A N 1
ATOM 1481 C CA . LYS A 1 189 ? -6.441 -19.674 11.898 1.00 87.56 189 LYS A CA 1
ATOM 1482 C C . LYS A 1 189 ? -5.110 -19.183 11.327 1.00 87.56 189 LYS A C 1
ATOM 1484 O O . LYS A 1 189 ? -5.078 -18.427 10.350 1.00 87.56 189 LYS A O 1
ATOM 1489 N N . ARG A 1 190 ? -4.004 -19.679 11.893 1.00 87.44 190 ARG A N 1
ATOM 1490 C CA . ARG A 1 190 ? -2.673 -19.520 11.288 1.00 87.44 190 ARG A CA 1
ATOM 1491 C C . ARG A 1 190 ? -2.683 -20.064 9.860 1.00 87.44 190 ARG A C 1
ATOM 1493 O O . ARG A 1 190 ? -3.284 -21.102 9.586 1.00 87.44 190 ARG A O 1
ATOM 1500 N N . HIS A 1 191 ? -2.005 -19.357 8.971 1.00 90.69 191 HIS A N 1
ATOM 1501 C CA . HIS A 1 191 ? -1.894 -19.686 7.558 1.00 90.69 191 HIS A CA 1
ATOM 1502 C C . HIS A 1 191 ? -0.443 -19.485 7.103 1.00 90.69 191 HIS A C 1
ATOM 1504 O O . HIS A 1 191 ? 0.285 -18.707 7.725 1.00 90.69 191 HIS A O 1
ATOM 1510 N N . PRO A 1 192 ? 0.001 -20.192 6.052 1.00 91.94 192 PRO A N 1
ATOM 1511 C CA . PRO A 1 192 ? 1.319 -19.964 5.481 1.00 91.94 192 PRO A CA 1
ATOM 1512 C C . PRO A 1 192 ? 1.383 -18.578 4.832 1.00 91.94 192 PRO A C 1
ATOM 1514 O O . PRO A 1 192 ? 0.450 -18.170 4.141 1.00 91.94 192 PRO A O 1
ATOM 1517 N N . ILE A 1 193 ? 2.509 -17.897 5.027 1.00 93.75 193 ILE A N 1
ATOM 1518 C CA . ILE A 1 193 ? 2.845 -16.635 4.367 1.00 93.75 193 ILE A CA 1
ATOM 1519 C C . ILE A 1 193 ? 4.010 -16.930 3.430 1.00 93.75 193 ILE A C 1
ATOM 1521 O O . ILE A 1 193 ? 5.018 -17.496 3.857 1.00 93.75 193 ILE A O 1
ATOM 1525 N N . PHE A 1 194 ? 3.885 -16.569 2.155 1.00 95.56 194 PHE A N 1
ATOM 1526 C CA . PHE A 1 194 ? 5.007 -16.679 1.231 1.00 95.56 194 PHE A CA 1
ATOM 1527 C C . PHE A 1 194 ? 6.054 -15.615 1.562 1.00 95.56 194 PHE A C 1
ATOM 1529 O O . PHE A 1 194 ? 5.754 -14.426 1.539 1.00 95.56 194 PHE A O 1
ATOM 1536 N N . MET A 1 195 ? 7.283 -16.028 1.848 1.00 94.75 195 MET A N 1
ATOM 1537 C CA . MET A 1 195 ? 8.398 -15.110 2.070 1.00 94.75 195 MET A CA 1
ATOM 1538 C C . MET A 1 195 ? 9.441 -15.310 0.978 1.00 94.75 195 MET A C 1
ATOM 1540 O O . MET A 1 195 ? 9.821 -16.444 0.682 1.00 94.75 195 MET A O 1
ATOM 1544 N N . CYS A 1 196 ? 9.889 -14.218 0.369 1.00 94.75 196 CYS A N 1
ATOM 1545 C CA . CYS A 1 196 ? 10.911 -14.246 -0.667 1.00 94.75 196 CYS A CA 1
ATOM 1546 C C . CYS A 1 196 ? 11.890 -13.098 -0.466 1.00 94.75 196 CYS A C 1
ATOM 1548 O O . CYS A 1 196 ? 11.474 -11.959 -0.281 1.00 94.75 196 CYS A O 1
ATOM 1550 N N . ASP A 1 197 ? 13.176 -13.429 -0.529 1.00 94.81 197 ASP A N 1
ATOM 1551 C CA . ASP A 1 197 ? 14.258 -12.458 -0.509 1.00 94.81 197 ASP A CA 1
ATOM 1552 C C . ASP A 1 197 ? 14.861 -12.326 -1.904 1.00 94.81 197 ASP A C 1
ATOM 1554 O O . ASP A 1 197 ? 15.524 -13.245 -2.395 1.00 94.81 197 ASP A O 1
ATOM 1558 N N . VAL A 1 198 ? 14.560 -11.207 -2.562 1.00 96.44 198 VAL A N 1
ATOM 1559 C CA . VAL A 1 198 ? 15.051 -10.883 -3.902 1.00 96.44 198 VAL A CA 1
ATOM 1560 C C . VAL A 1 198 ? 16.502 -10.437 -3.772 1.00 96.44 198 VAL A C 1
ATOM 1562 O O . VAL A 1 198 ? 16.797 -9.497 -3.037 1.00 96.44 198 VAL A O 1
ATOM 1565 N N . LYS A 1 199 ? 17.424 -11.104 -4.477 1.00 95.06 199 LYS A N 1
ATOM 1566 C CA . LYS A 1 199 ? 18.858 -10.788 -4.384 1.00 95.06 199 LYS A CA 1
ATOM 1567 C C . LYS A 1 199 ? 19.277 -9.711 -5.367 1.00 95.06 199 LYS A C 1
ATOM 1569 O O . LYS A 1 199 ? 20.095 -8.868 -5.012 1.00 95.06 199 LYS A O 1
ATOM 1574 N N . TRP A 1 200 ? 18.697 -9.719 -6.562 1.00 96.44 200 TRP A N 1
ATOM 1575 C CA . TRP A 1 200 ? 19.060 -8.788 -7.622 1.00 96.44 200 TRP A CA 1
ATOM 1576 C C . TRP A 1 200 ? 17.841 -8.097 -8.231 1.00 96.44 200 TRP A C 1
ATOM 1578 O O . TRP A 1 200 ? 16.793 -8.716 -8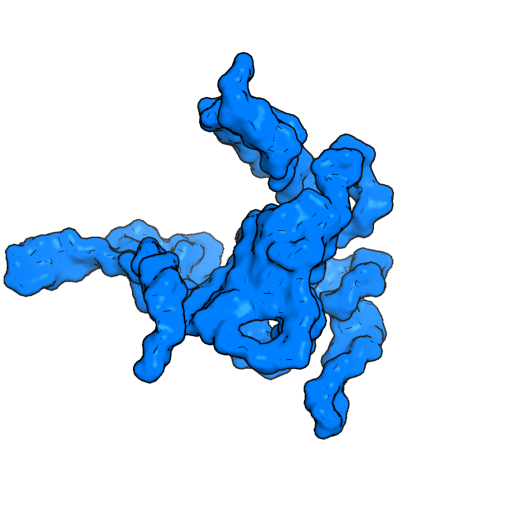.398 1.00 96.44 200 TRP A O 1
ATOM 1588 N N . CYS A 1 201 ? 17.993 -6.816 -8.571 1.00 96.12 201 CYS A N 1
ATOM 1589 C CA . CYS A 1 201 ? 16.944 -5.972 -9.161 1.00 96.12 201 CYS A CA 1
ATOM 1590 C C . CYS A 1 201 ? 17.313 -5.439 -10.558 1.00 96.12 201 CYS A C 1
ATOM 1592 O O . CYS A 1 201 ? 16.705 -4.496 -11.055 1.00 96.12 201 CYS A O 1
ATOM 1594 N N . GLY A 1 202 ? 18.343 -6.007 -11.189 1.00 96.69 202 GLY A N 1
ATOM 1595 C CA . GLY A 1 202 ? 18.797 -5.623 -12.524 1.00 96.69 202 GLY A CA 1
ATOM 1596 C C . GLY A 1 202 ? 19.834 -4.506 -12.553 1.00 96.69 202 GLY A C 1
ATOM 1597 O O . GLY A 1 202 ? 20.493 -4.344 -13.578 1.00 96.69 202 GLY A O 1
ATOM 1598 N N . HIS A 1 203 ? 20.035 -3.754 -11.470 1.00 96.19 203 HIS A N 1
ATOM 1599 C CA . HIS A 1 203 ? 20.968 -2.627 -11.460 1.00 96.19 203 HIS A CA 1
ATOM 1600 C C . HIS A 1 203 ? 21.659 -2.395 -10.112 1.00 96.19 203 HIS A C 1
ATOM 1602 O O . HIS A 1 203 ? 21.204 -2.864 -9.071 1.00 96.19 203 HIS A O 1
ATOM 1608 N N . ASP A 1 204 ? 22.766 -1.649 -10.153 1.00 94.31 204 ASP A N 1
ATOM 1609 C CA . ASP A 1 204 ? 23.487 -1.167 -8.973 1.00 94.31 204 ASP A CA 1
ATOM 1610 C C . ASP A 1 204 ? 22.895 0.152 -8.426 1.00 94.31 204 ASP A C 1
ATOM 1612 O O . ASP A 1 204 ? 21.993 0.757 -9.016 1.00 94.31 204 ASP A O 1
ATOM 1616 N N . SER A 1 205 ? 23.450 0.643 -7.314 1.00 93.31 205 SER A N 1
ATOM 1617 C CA . SER A 1 205 ? 23.082 1.927 -6.684 1.00 93.31 205 SER A CA 1
ATOM 1618 C C . SER A 1 205 ? 23.208 3.171 -7.580 1.00 93.31 205 SER A C 1
ATOM 1620 O O . SER A 1 205 ? 22.688 4.234 -7.246 1.00 93.31 205 SER A O 1
ATOM 1622 N N . ARG A 1 206 ? 23.901 3.085 -8.719 1.00 92.19 206 ARG A N 1
ATOM 1623 C CA . ARG A 1 206 ? 24.037 4.181 -9.692 1.00 92.19 206 ARG A CA 1
ATOM 1624 C C . ARG A 1 206 ? 23.094 4.015 -10.886 1.00 92.19 206 ARG A C 1
ATOM 1626 O O . ARG A 1 206 ? 23.108 4.861 -11.777 1.00 92.19 206 ARG A O 1
ATOM 1633 N N . GLY A 1 207 ? 22.294 2.949 -10.910 1.00 91.56 207 GLY A N 1
ATOM 1634 C CA . GLY A 1 207 ? 21.413 2.596 -12.019 1.00 91.56 207 GLY A CA 1
ATOM 1635 C C . GLY A 1 207 ? 22.128 1.895 -13.177 1.00 91.56 207 GLY A C 1
ATOM 1636 O O . GLY A 1 207 ? 21.537 1.749 -14.247 1.00 91.56 207 GLY A O 1
ATOM 1637 N N . ASN A 1 208 ? 23.384 1.456 -13.007 1.00 94.62 208 ASN A N 1
ATOM 1638 C CA . ASN A 1 208 ? 24.058 0.679 -14.046 1.00 94.62 208 ASN A CA 1
ATOM 1639 C C . ASN A 1 208 ? 23.548 -0.766 -14.028 1.00 94.62 208 ASN A C 1
ATOM 1641 O O . ASN A 1 208 ? 23.460 -1.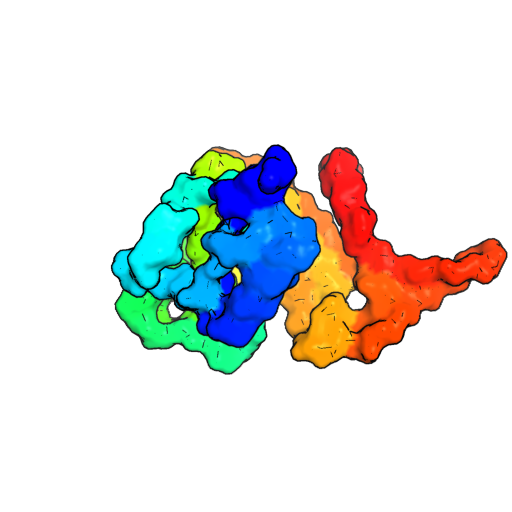351 -12.946 1.00 94.62 208 ASN A O 1
ATOM 1645 N N . PRO A 1 209 ? 23.293 -1.387 -15.194 1.00 96.19 209 PRO A N 1
ATOM 1646 C CA . PRO A 1 209 ? 22.883 -2.783 -15.255 1.00 96.19 209 PRO A CA 1
ATOM 1647 C C . PRO A 1 209 ? 23.888 -3.725 -14.582 1.00 96.19 209 PRO A C 1
ATOM 1649 O O . PRO A 1 209 ? 25.082 -3.698 -14.894 1.00 96.19 209 PRO A O 1
ATOM 1652 N N . THR A 1 210 ? 23.407 -4.605 -13.706 1.00 96.12 210 THR A N 1
ATOM 1653 C CA . THR A 1 210 ? 24.238 -5.632 -13.067 1.00 96.12 210 THR A CA 1
ATOM 1654 C C . THR A 1 210 ? 24.258 -6.887 -13.931 1.00 96.12 210 THR A C 1
ATOM 1656 O O . THR A 1 210 ? 23.270 -7.613 -14.017 1.00 96.12 210 THR A O 1
ATOM 1659 N N . ILE A 1 211 ? 25.384 -7.141 -14.599 1.00 96.31 211 ILE A N 1
ATOM 1660 C CA . ILE A 1 211 ? 25.503 -8.207 -15.600 1.00 96.31 211 ILE A CA 1
ATOM 1661 C C . ILE A 1 211 ? 26.517 -9.254 -15.152 1.00 96.31 211 ILE A C 1
ATOM 1663 O O . ILE A 1 211 ? 27.631 -8.919 -14.750 1.00 96.31 211 ILE A O 1
ATOM 1667 N N . ARG A 1 212 ? 26.149 -10.527 -15.303 1.00 95.06 212 ARG A N 1
ATOM 1668 C CA . ARG A 1 212 ? 27.044 -11.677 -15.149 1.00 95.06 212 ARG A CA 1
ATOM 1669 C C . ARG A 1 212 ? 27.251 -12.353 -16.500 1.00 95.06 212 ARG A C 1
ATOM 1671 O O . ARG A 1 212 ? 26.321 -12.446 -17.290 1.00 95.06 212 ARG A O 1
ATOM 1678 N N . VAL A 1 213 ? 28.465 -12.827 -16.761 1.00 94.56 213 VAL A N 1
ATOM 1679 C CA . VAL A 1 213 ? 28.750 -13.677 -17.924 1.00 94.56 213 VAL A CA 1
ATOM 1680 C C . VAL A 1 213 ? 28.648 -15.133 -17.482 1.00 94.56 213 VAL A C 1
ATOM 1682 O O . VAL A 1 213 ? 29.284 -15.506 -16.495 1.00 94.56 213 VAL A O 1
ATOM 1685 N N . ASN A 1 214 ? 27.811 -15.924 -18.149 1.00 93.19 214 ASN A N 1
ATOM 1686 C CA . ASN A 1 214 ? 27.647 -17.346 -17.841 1.00 93.19 214 ASN A CA 1
ATOM 1687 C C . ASN A 1 214 ? 28.764 -18.202 -18.476 1.00 93.19 214 ASN A C 1
ATOM 1689 O O . ASN A 1 214 ? 29.638 -17.693 -19.178 1.00 93.19 214 ASN A O 1
ATOM 1693 N N . GLU A 1 215 ? 28.744 -19.515 -18.230 1.00 93.88 215 GLU A N 1
ATOM 1694 C CA . GLU A 1 215 ? 29.756 -20.459 -18.741 1.00 93.88 215 GLU A CA 1
ATOM 1695 C C . GLU A 1 215 ? 29.820 -20.514 -20.280 1.00 93.88 215 GLU A C 1
ATOM 1697 O O . GLU A 1 215 ? 30.867 -20.834 -20.840 1.00 93.88 215 GLU A O 1
ATOM 1702 N N . ASN A 1 216 ? 28.737 -20.129 -20.965 1.00 94.19 216 ASN A N 1
ATOM 1703 C CA . ASN A 1 216 ? 28.652 -20.058 -22.427 1.00 94.19 216 ASN A CA 1
ATOM 1704 C C . ASN A 1 216 ? 29.162 -18.720 -22.995 1.00 94.19 216 ASN A C 1
ATOM 1706 O O . ASN A 1 216 ? 29.139 -18.517 -24.208 1.00 94.19 216 ASN A O 1
ATOM 1710 N N . GLY A 1 217 ? 29.603 -17.788 -22.144 1.00 93.69 217 GLY A N 1
ATOM 1711 C CA . GLY A 1 217 ? 30.025 -16.448 -22.556 1.00 93.69 217 GLY A CA 1
ATOM 1712 C C . GLY A 1 217 ? 28.869 -15.468 -22.792 1.00 93.69 217 GLY A C 1
ATOM 1713 O O . GLY A 1 217 ? 29.096 -14.356 -23.271 1.00 93.69 217 GLY A O 1
ATOM 1714 N N . GLU A 1 218 ? 27.634 -15.839 -22.452 1.00 95.19 218 GLU A N 1
ATOM 1715 C CA . GLU A 1 218 ? 26.456 -14.992 -22.641 1.00 95.19 218 GLU A CA 1
ATOM 1716 C C . GLU A 1 218 ? 26.290 -14.018 -21.471 1.00 95.19 218 GLU A C 1
ATOM 1718 O O . GLU A 1 218 ? 26.562 -14.342 -20.313 1.00 95.19 218 GLU A O 1
ATOM 1723 N N . ARG A 1 219 ? 25.829 -12.800 -21.773 1.00 95.50 219 ARG A N 1
ATOM 1724 C CA . ARG A 1 219 ? 25.570 -11.756 -20.774 1.00 95.50 219 ARG A CA 1
ATOM 1725 C C . ARG A 1 219 ? 24.157 -11.909 -20.220 1.00 95.50 219 ARG A C 1
ATOM 1727 O O . ARG A 1 219 ? 23.187 -11.695 -20.941 1.00 95.50 219 ARG A O 1
ATOM 1734 N N . GLU A 1 220 ? 24.056 -12.195 -18.932 1.00 94.94 220 GLU A N 1
ATOM 1735 C CA . GLU A 1 220 ? 22.804 -12.299 -18.188 1.00 94.94 220 GLU A CA 1
ATOM 1736 C C . GLU A 1 220 ? 22.619 -11.069 -17.299 1.00 94.94 220 GLU A C 1
ATOM 1738 O O . GLU A 1 220 ? 23.512 -10.707 -16.527 1.00 94.94 220 GLU A O 1
ATOM 1743 N N . LEU A 1 221 ? 21.450 -10.435 -17.389 1.00 96.31 221 LEU A N 1
ATOM 1744 C CA . LEU A 1 221 ? 21.037 -9.425 -16.422 1.00 96.31 221 LEU A CA 1
ATOM 1745 C C . LEU A 1 221 ? 20.649 -10.128 -15.119 1.00 96.31 221 LEU A C 1
ATOM 1747 O O . LEU A 1 221 ? 19.801 -11.020 -15.122 1.00 96.31 221 LEU A O 1
ATOM 1751 N N . LEU A 1 222 ? 21.255 -9.718 -14.010 1.00 96.50 222 LEU A N 1
ATOM 1752 C CA . LEU A 1 222 ? 20.886 -10.219 -12.695 1.00 96.50 222 LEU A CA 1
ATOM 1753 C C . LEU A 1 222 ? 19.641 -9.472 -12.211 1.00 96.50 222 LEU A C 1
ATOM 1755 O O . LEU A 1 222 ? 19.751 -8.407 -11.615 1.00 96.50 222 LEU A O 1
ATOM 1759 N N . ASP A 1 223 ? 18.461 -10.023 -12.490 1.00 96.19 223 ASP A N 1
ATOM 1760 C CA . ASP A 1 223 ? 17.171 -9.508 -12.022 1.00 96.19 223 ASP A CA 1
ATOM 1761 C C . ASP A 1 223 ? 16.258 -10.661 -11.575 1.00 96.19 223 ASP A C 1
ATOM 1763 O O . ASP A 1 223 ? 15.768 -11.458 -12.379 1.00 96.19 223 ASP A O 1
ATOM 1767 N N . ASP A 1 224 ? 16.043 -10.756 -10.264 1.00 95.75 224 ASP A N 1
ATOM 1768 C CA . ASP A 1 224 ? 15.219 -11.792 -9.649 1.00 95.75 224 ASP A CA 1
ATOM 1769 C C . ASP A 1 224 ? 13.750 -11.367 -9.515 1.00 95.75 224 ASP A C 1
ATOM 1771 O O . ASP A 1 224 ? 12.886 -12.226 -9.306 1.00 95.75 224 ASP A O 1
ATOM 1775 N N . VAL A 1 225 ? 13.436 -10.070 -9.643 1.00 94.25 225 VAL A N 1
ATOM 1776 C CA . VAL A 1 225 ? 12.085 -9.533 -9.404 1.00 94.25 225 VAL A CA 1
ATOM 1777 C C . VAL A 1 225 ? 11.037 -10.203 -10.309 1.00 94.25 225 VAL A C 1
ATOM 1779 O O . VAL A 1 225 ? 10.015 -10.666 -9.783 1.00 94.25 225 VAL A O 1
ATOM 1782 N N . PRO A 1 226 ? 11.260 -10.374 -11.632 1.00 94.19 226 PRO A N 1
ATOM 1783 C CA . PRO A 1 226 ? 10.296 -11.046 -12.507 1.00 94.19 226 PRO A CA 1
ATOM 1784 C C . PRO A 1 226 ? 10.024 -12.509 -12.119 1.00 94.19 226 PRO A C 1
ATOM 1786 O O . PRO A 1 226 ? 8.928 -13.028 -12.354 1.00 94.19 226 PRO A O 1
ATOM 1789 N N . ASN A 1 227 ? 10.992 -13.178 -11.483 1.00 93.88 227 ASN A N 1
ATOM 1790 C CA . ASN A 1 227 ? 10.897 -14.593 -11.122 1.00 93.88 227 ASN A CA 1
ATOM 1791 C C . ASN A 1 227 ? 9.996 -14.835 -9.902 1.00 93.88 227 ASN A C 1
ATOM 1793 O O . ASN A 1 227 ? 9.435 -15.928 -9.760 1.00 93.88 227 ASN A O 1
ATOM 1797 N N . VAL A 1 228 ? 9.800 -13.824 -9.046 1.00 94.75 228 VAL A N 1
ATOM 1798 C CA . VAL A 1 228 ? 9.032 -13.934 -7.793 1.00 94.75 228 VAL A CA 1
ATOM 1799 C C . VAL A 1 228 ? 7.627 -14.481 -8.036 1.00 94.75 228 VAL A C 1
ATOM 1801 O O . VAL A 1 228 ? 7.190 -15.394 -7.338 1.00 94.75 228 VAL A O 1
ATOM 1804 N N . THR A 1 229 ? 6.931 -13.998 -9.069 1.00 92.50 229 THR A N 1
ATOM 1805 C CA . THR A 1 229 ? 5.559 -14.439 -9.377 1.00 92.50 229 THR A CA 1
ATOM 1806 C C . THR A 1 229 ? 5.500 -15.929 -9.715 1.00 92.50 229 THR A C 1
ATOM 1808 O O . THR A 1 229 ? 4.586 -16.635 -9.283 1.00 92.50 229 THR A O 1
ATOM 1811 N N . ALA A 1 230 ? 6.472 -16.431 -10.480 1.00 93.69 230 ALA A N 1
ATOM 1812 C CA . ALA A 1 230 ? 6.539 -17.846 -10.825 1.00 93.69 230 ALA A CA 1
ATOM 1813 C C . ALA A 1 230 ? 6.847 -18.706 -9.590 1.00 93.69 230 ALA A C 1
ATOM 1815 O O . ALA A 1 230 ? 6.281 -19.789 -9.442 1.00 93.69 230 ALA A O 1
ATOM 1816 N N . ILE A 1 231 ? 7.703 -18.221 -8.686 1.00 93.44 231 ILE A N 1
ATOM 1817 C CA . ILE A 1 231 ? 8.019 -18.901 -7.425 1.00 93.44 231 ILE A CA 1
ATOM 1818 C C . ILE A 1 231 ? 6.790 -18.925 -6.506 1.00 93.44 231 ILE A C 1
ATOM 1820 O O . ILE A 1 231 ? 6.453 -19.987 -5.992 1.00 93.44 231 ILE A O 1
ATOM 1824 N N . TYR A 1 232 ? 6.075 -17.805 -6.368 1.00 92.44 232 TYR A N 1
ATOM 1825 C CA . TYR A 1 232 ? 4.837 -17.714 -5.591 1.00 92.44 232 TYR A CA 1
ATOM 1826 C C . TYR A 1 232 ? 3.781 -18.717 -6.079 1.00 92.44 232 TYR A C 1
ATOM 1828 O O . TYR A 1 232 ? 3.213 -19.470 -5.289 1.00 92.44 232 TYR A O 1
ATOM 1836 N N . LYS A 1 233 ? 3.570 -18.797 -7.400 1.00 91.38 233 LYS A N 1
ATOM 1837 C CA . LYS A 1 233 ? 2.597 -19.716 -8.016 1.00 91.38 233 LYS A CA 1
ATOM 1838 C C . LYS A 1 233 ? 2.946 -21.197 -7.854 1.00 91.38 233 LYS A C 1
ATOM 1840 O O . LYS A 1 233 ? 2.042 -22.024 -7.905 1.00 91.38 233 LYS A O 1
ATOM 1845 N N . LYS A 1 234 ? 4.223 -21.547 -7.650 1.00 89.88 234 LYS A N 1
ATOM 1846 C CA . LYS A 1 234 ? 4.630 -22.933 -7.347 1.00 89.88 234 LYS A CA 1
ATOM 1847 C C . LYS A 1 234 ? 4.166 -23.391 -5.959 1.00 89.88 234 LYS A C 1
ATOM 1849 O O . LYS A 1 234 ? 4.153 -24.591 -5.704 1.00 89.88 234 LYS A O 1
ATOM 1854 N N . GLY A 1 235 ? 3.758 -22.463 -5.092 1.00 77.44 235 GLY A N 1
ATOM 1855 C CA . GLY A 1 235 ? 3.333 -22.760 -3.731 1.00 77.44 235 GLY A CA 1
ATOM 1856 C C . GLY A 1 235 ? 4.509 -23.051 -2.789 1.00 77.44 235 GLY A C 1
ATOM 1857 O O . GLY A 1 235 ? 5.676 -22.935 -3.179 1.00 77.44 235 GLY A O 1
ATOM 1858 N N . PRO A 1 236 ? 4.223 -23.393 -1.522 1.00 68.75 236 PRO A N 1
ATOM 1859 C CA . PRO A 1 236 ? 5.255 -23.669 -0.531 1.00 68.75 236 PRO A CA 1
ATOM 1860 C C . PRO A 1 236 ? 6.127 -24.851 -0.976 1.00 68.75 236 PRO A C 1
ATOM 1862 O O . PRO A 1 236 ? 5.619 -25.928 -1.294 1.00 68.75 236 PRO A O 1
ATOM 1865 N N . ARG A 1 237 ? 7.451 -24.656 -0.982 1.00 64.56 237 ARG A N 1
ATOM 1866 C CA . ARG A 1 237 ? 8.399 -25.772 -1.079 1.00 64.56 237 ARG A CA 1
ATOM 1867 C C . ARG A 1 237 ? 8.359 -26.512 0.261 1.00 64.56 237 ARG A C 1
ATOM 1869 O O . ARG A 1 237 ? 8.494 -25.866 1.298 1.00 64.56 237 ARG A O 1
ATOM 1876 N N . LYS A 1 238 ? 8.078 -27.817 0.219 1.00 45.16 238 LYS A N 1
ATOM 1877 C CA . LYS A 1 238 ? 8.175 -28.704 1.386 1.00 45.16 238 LYS A CA 1
ATOM 1878 C C . LYS A 1 238 ? 9.612 -28.800 1.875 1.00 45.16 238 LYS A C 1
ATOM 1880 O O . LYS A 1 238 ? 10.511 -28.760 1.005 1.00 45.16 238 LYS A O 1
#

Secondary structure (DSSP, 8-state):
--HHHHHHHHH--EEES-HHHHHHHHHHHHHHTS-SSSEEES-TTS-GGGS-HHHHHHS-TT-EEEEEE-----TT--B--HHHHHT-GGGEEEEE-TTSPEEEEEEPS-B-HHHHHHHHHHHHEEEEEEEEEEEETHHHHSGGGHHHHHHHHHHSEEEEEEE--GGGGTTT----EEEEEEESS--SS----EEEE---BSB-TTS-B-EEE-TTS-EEE-B-TTHHHHHHHT----

Nearest PDB structures (foldseek):
  8w2p-assembly1_A  TM=7.700E-01  e=2.907E-10  Geobacillus stearothermophilus
  7rfk-assembly3_C  TM=8.059E-01  e=1.828E-08  Clostridioides difficile 630
  8vpg-assembly3_C  TM=7.828E-01  e=2.502E-08  Clostridioides difficile
  8cxu-assembly1_A  TM=7.645E-01  e=4.990E-08  Clostridioides difficile 630
  7lni-assembly2_B  TM=7.470E-01  e=6.414E-08  Clostridioides difficile 630

Solvent-accessible surface area (backbone atoms only — not comparable to full-atom values): 13431 Å² total; per-residue (Å²): 132,54,73,68,30,49,52,35,40,76,69,44,71,46,72,30,68,46,63,67,60,31,50,51,52,30,52,51,31,44,75,77,47,38,39,62,80,32,60,33,65,38,66,80,81,52,55,72,88,73,44,57,69,72,51,42,77,72,53,55,70,47,66,28,64,64,45,76,49,74,62,75,83,58,95,87,52,64,46,59,55,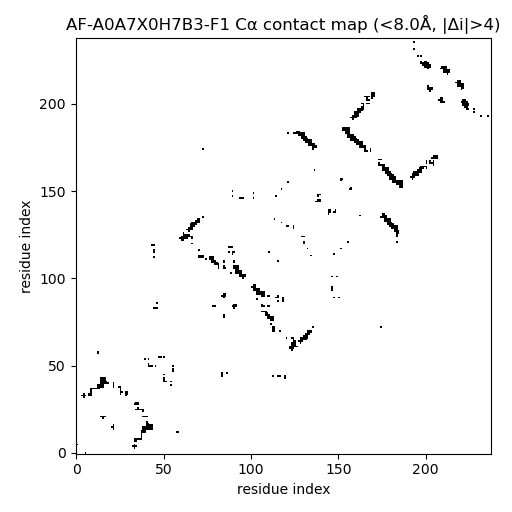55,77,57,26,64,79,33,80,74,23,32,40,70,44,74,46,98,87,71,48,72,46,83,57,57,69,40,78,57,40,52,52,56,59,48,48,54,56,51,51,54,47,29,26,24,85,69,10,36,40,40,38,48,44,56,39,58,52,80,72,38,80,92,29,47,64,57,52,49,52,44,52,60,53,19,36,60,51,32,44,35,39,46,40,47,33,67,50,30,76,81,40,80,66,44,30,23,41,39,32,32,28,33,37,61,57,93,61,93,73,83,60,47,75,45,80,40,79,34,68,31,37,39,58,83,60,48,74,37,70,45,71,49,98,86,69,48,82,41,72,42,50,40,64,82,50,48,61,60,53,60,74,69,49,85,82,127

Foldseek 3Di:
DDPQLVCLLLAAAEEDQDPVVQVVVQVVCVVVSNHRQHYDHDDLLDDLVPDDPSNSVRQAFQAHLEDEDEDDDDPPAKDQDQVSLVPAQLQFDWDQDPVRDIDTDGGDRIDHVLLSVLVSRLRRHHQQHKYKYKDFPCCVVPPRNVVSVVVCQQQWAWAEKEWDDLLQPAPPDSGTIIITMITRYGDPDDDDYHYYYWDDQQAGNHRHGDWDQDPVRDTDGRHCVVVVVVVSVVPDDD

Radius of gyration: 19.83 Å; Cα contacts (8 Å, |Δi|>4): 420; chains: 1; bounding box: 48×48×56 Å

Organism: NCBI:txid1385975

Sequence (238 aa):
MTEKQKVAIDNFRGIDKDDFLSKVAKAYMAILGDGRGGVYCGNSLDLHKNWESKMRNSIGLGSFDVVITNPPFGKKLKIDSEELLEDYDLGHAWKEGDNGEFEKGKVLDSQPPQILFIERCLDLLVDGGRLGIVLLESTFGMPKYRYVVDYLTRNAKLLAIVTLPEDTFQPHTHAKTCVIIAEKTKPSKRHPIFMCDVKWCGHDSRGNPTIRVNENGERELLDDVPNVTAIYKKGPRK

InterPro domains:
  IPR002052 DNA methylase, N-6 adenine-specific, conserved site [PS00092] (67-73)
  IPR003356 DNA methylase, adenine-specific [PF02384] (14-199)
  IPR029063 S-adenosyl-L-methionine-dependent methyltransferase superfamily [G3DSA:3.40.50.150] (1-237)
  IPR029063 S-adenosyl-L-methionine-dependent methyltransferase superfamily [SSF53335] (4-215)
  IPR052916 Type I Restriction Enzyme MTase Subunit [PTHR42998] (10-233)

Mean predicted aligned error: 4.74 Å